Protein AF-A0A521X891-F1 (afdb_monomer_lite)

Foldseek 3Di:
DDDDPPPQPCPPQPPAPQSLQVSAPFWDDDDSVQRRCCVVPPVQQWDDDPSWIWGAGLQQEITIGDNDLVRCLPPVLVRCVSNVVSCCVPNVDPDHDYDGDPDDPCVSVVVVCVVVVDDDDDDDDDDDDFPPDDDPPDDP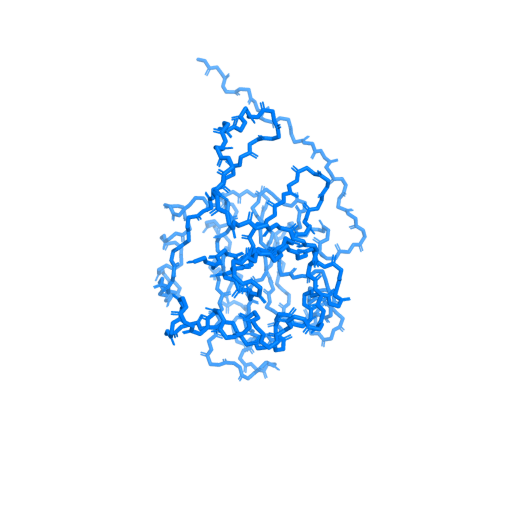DPQKDKDWDALVCLVVAQVLQCVQPVPDRDDSVVVNVLRVVVWTKMFIDGPRGGQWMWTWDDDDPGDIDGPDTGD

pLDDT: mean 82.3, std 15.92, range [28.14, 98.06]

Structure (mmCIF, N/CA/C/O backbone):
data_AF-A0A521X891-F1
#
_entry.id   AF-A0A521X891-F1
#
loop_
_atom_site.group_PDB
_atom_site.id
_atom_site.type_symbol
_atom_site.label_atom_id
_atom_site.label_alt_id
_atom_site.label_comp_id
_atom_site.label_asym_id
_atom_site.label_entity_id
_atom_site.label_seq_id
_atom_site.pdbx_PDB_ins_code
_atom_site.Cartn_x
_atom_site.Cartn_y
_atom_site.Cartn_z
_atom_site.occupancy
_atom_site.B_iso_or_equiv
_atom_site.auth_seq_id
_atom_site.auth_comp_id
_atom_site.auth_asym_id
_atom_site.auth_atom_id
_atom_site.pdbx_PDB_model_num
ATOM 1 N N . MET A 1 1 ? 15.599 23.870 26.067 1.00 36.09 1 MET A N 1
ATOM 2 C CA . MET A 1 1 ? 15.292 24.100 24.637 1.00 36.09 1 MET A CA 1
ATOM 3 C C . MET A 1 1 ? 13.828 23.763 24.414 1.00 36.09 1 MET A C 1
ATOM 5 O O . MET A 1 1 ? 13.472 22.601 24.539 1.00 36.09 1 MET A O 1
ATOM 9 N N . ALA A 1 2 ? 12.974 24.760 24.178 1.00 33.38 2 ALA A N 1
ATOM 10 C CA . ALA A 1 2 ? 11.566 24.515 23.875 1.00 33.38 2 ALA A CA 1
ATOM 11 C C . ALA A 1 2 ? 11.454 23.917 22.464 1.00 33.38 2 ALA A C 1
ATOM 13 O O . ALA A 1 2 ? 11.900 24.535 21.496 1.00 33.38 2 ALA A O 1
ATOM 14 N N . LEU A 1 3 ? 10.905 22.704 22.355 1.00 31.00 3 LEU A N 1
ATOM 15 C CA . LEU A 1 3 ? 10.568 22.084 21.075 1.00 31.00 3 LEU A CA 1
ATOM 16 C C . LEU A 1 3 ? 9.567 22.990 20.351 1.00 31.00 3 LEU A C 1
ATOM 18 O O . LEU A 1 3 ? 8.455 23.220 20.825 1.00 31.00 3 LEU A O 1
ATOM 22 N N . LYS A 1 4 ? 9.988 23.542 19.211 1.00 28.14 4 LYS A N 1
ATOM 23 C CA . LYS A 1 4 ? 9.126 24.320 18.320 1.00 28.14 4 LYS A CA 1
ATOM 24 C C . LYS A 1 4 ? 8.005 23.384 17.860 1.00 28.14 4 LYS A C 1
ATOM 26 O O . LYS A 1 4 ? 8.286 22.396 17.186 1.00 28.14 4 LYS A O 1
ATOM 31 N N . LYS A 1 5 ? 6.760 23.666 18.260 1.00 30.34 5 LYS A N 1
ATOM 32 C CA . LYS A 1 5 ? 5.568 22.926 17.817 1.00 30.34 5 LYS A CA 1
ATOM 33 C C . LYS A 1 5 ? 5.604 22.890 16.286 1.00 30.34 5 LYS A C 1
ATOM 35 O O . LYS A 1 5 ? 5.647 23.955 15.665 1.00 30.34 5 LYS A O 1
ATOM 40 N N . LEU A 1 6 ? 5.683 21.695 15.696 1.00 35.50 6 LEU A N 1
ATOM 41 C CA . LEU A 1 6 ? 5.628 21.534 14.243 1.00 35.50 6 LEU A CA 1
ATOM 42 C C . LEU A 1 6 ? 4.346 22.219 13.767 1.00 35.50 6 LEU A C 1
ATOM 44 O O . LEU A 1 6 ? 3.255 21.917 14.250 1.00 35.50 6 LEU A O 1
ATOM 48 N N . ARG A 1 7 ? 4.500 23.222 12.901 1.00 35.25 7 ARG A N 1
ATOM 49 C CA . ARG A 1 7 ? 3.372 23.955 12.337 1.00 35.25 7 ARG A CA 1
ATOM 50 C C . ARG A 1 7 ? 2.678 22.980 11.391 1.00 35.25 7 ARG A C 1
ATOM 52 O O . ARG A 1 7 ? 3.249 22.646 10.356 1.00 35.25 7 ARG A O 1
ATOM 59 N N . ARG A 1 8 ? 1.509 22.481 11.800 1.00 44.06 8 ARG A N 1
ATOM 60 C CA . ARG A 1 8 ? 0.607 21.701 10.952 1.00 44.06 8 ARG A CA 1
ATOM 61 C C . ARG A 1 8 ? 0.377 22.543 9.697 1.00 44.06 8 ARG A C 1
ATOM 63 O O . ARG A 1 8 ? -0.036 23.697 9.798 1.00 44.06 8 ARG A O 1
ATOM 70 N N . ILE A 1 9 ? 0.785 22.028 8.541 1.00 43.31 9 ILE A N 1
ATOM 71 C CA . ILE A 1 9 ? 0.267 22.552 7.284 1.00 43.31 9 ILE A CA 1
ATOM 72 C C . ILE A 1 9 ? -1.157 22.021 7.282 1.00 43.31 9 ILE A C 1
ATOM 74 O O . ILE A 1 9 ? -1.344 20.809 7.202 1.00 43.31 9 ILE A O 1
ATOM 78 N N . ASP A 1 10 ? -2.130 22.899 7.509 1.00 40.81 10 ASP A N 1
ATOM 79 C CA . ASP A 1 10 ? -3.541 22.560 7.373 1.00 40.81 10 ASP A CA 1
ATOM 80 C C . ASP A 1 10 ? -3.786 22.262 5.892 1.00 40.81 10 ASP A C 1
ATOM 82 O O . ASP A 1 10 ? -4.148 23.133 5.103 1.00 40.81 10 ASP A O 1
ATOM 86 N N . VAL A 1 11 ? -3.484 21.031 5.482 1.00 44.34 11 VAL A N 1
ATOM 87 C CA . VAL A 1 11 ? -4.001 20.490 4.237 1.00 44.34 11 VAL A CA 1
ATOM 88 C C . VAL A 1 11 ? -5.482 20.318 4.514 1.00 44.34 11 VAL A C 1
ATOM 90 O O . VAL A 1 11 ? -5.861 19.487 5.338 1.00 44.34 11 VAL A O 1
ATOM 93 N N . ALA A 1 12 ? -6.309 21.174 3.915 1.00 46.28 12 ALA A N 1
ATOM 94 C CA . ALA A 1 12 ? -7.745 20.965 3.930 1.00 46.28 12 ALA A CA 1
ATOM 95 C C . ALA A 1 12 ? -7.988 19.538 3.430 1.00 46.28 12 ALA A C 1
ATOM 97 O O . ALA A 1 12 ? -7.564 19.204 2.320 1.00 46.28 12 ALA A O 1
ATOM 98 N N . ALA A 1 13 ? -8.591 18.691 4.267 1.00 55.41 13 ALA A N 1
ATOM 99 C CA . ALA A 1 13 ? -9.088 17.411 3.799 1.00 55.41 13 ALA A CA 1
ATOM 100 C C . ALA A 1 13 ? -10.010 17.720 2.614 1.00 55.41 13 ALA A C 1
ATOM 102 O O . ALA A 1 13 ? -10.924 18.537 2.735 1.00 55.41 13 ALA A O 1
ATOM 103 N N . GLY A 1 14 ? -9.703 17.157 1.447 1.00 60.66 14 GLY A N 1
ATOM 104 C CA . GLY A 1 14 ? -10.630 17.172 0.321 1.00 60.66 14 GLY A CA 1
ATOM 105 C C . GLY A 1 14 ? -11.957 16.512 0.706 1.00 60.66 14 GLY A C 1
ATOM 106 O O . GLY A 1 14 ? -12.078 15.888 1.758 1.00 60.66 14 GLY A O 1
ATOM 107 N N . ASP A 1 15 ? -12.959 16.619 -0.160 1.00 78.19 15 ASP A N 1
ATOM 108 C CA . ASP A 1 15 ? -14.339 16.207 0.149 1.00 78.19 15 ASP A CA 1
ATOM 109 C C . ASP A 1 15 ? -14.549 14.675 0.219 1.00 78.19 15 ASP A C 1
ATOM 111 O O . ASP A 1 15 ? -15.685 14.200 0.210 1.00 78.19 15 ASP A O 1
ATOM 115 N N . THR A 1 16 ? -13.475 13.880 0.239 1.00 86.31 16 THR A N 1
ATOM 116 C CA . THR A 1 16 ? -13.526 12.414 0.155 1.00 86.31 16 THR A CA 1
ATOM 117 C C . THR A 1 16 ? -12.938 11.748 1.397 1.00 86.31 16 THR A C 1
ATOM 119 O O . THR A 1 16 ? -12.065 12.308 2.063 1.00 86.31 16 THR A O 1
ATOM 122 N N . LEU A 1 17 ? -13.375 10.520 1.695 1.00 88.56 17 LEU A N 1
ATOM 123 C CA . LEU A 1 17 ? -12.868 9.755 2.840 1.00 88.56 17 LEU A CA 1
ATOM 124 C C . LEU A 1 17 ? -11.368 9.476 2.705 1.00 88.56 17 LEU A C 1
ATOM 126 O O . LEU A 1 17 ? -10.630 9.468 3.689 1.00 88.56 17 LEU A O 1
ATOM 130 N N . PHE A 1 18 ? -10.899 9.264 1.478 1.00 87.31 18 PHE A N 1
ATOM 131 C CA . PHE A 1 18 ? -9.477 9.130 1.202 1.00 87.31 18 PHE A CA 1
ATOM 132 C C . PHE A 1 18 ? -8.692 10.392 1.588 1.00 87.31 18 PHE A C 1
ATOM 134 O O . PHE A 1 18 ? -7.620 10.288 2.188 1.00 87.31 18 PHE A O 1
ATOM 141 N N . ASP A 1 19 ? -9.208 11.580 1.267 1.00 83.44 19 ASP A N 1
ATOM 142 C CA . ASP A 1 19 ? -8.537 12.838 1.606 1.00 83.44 19 ASP A CA 1
ATOM 143 C C . ASP A 1 19 ? -8.570 13.102 3.118 1.00 83.44 19 ASP A C 1
ATOM 145 O O . ASP A 1 19 ? -7.569 13.531 3.690 1.00 83.44 19 ASP A O 1
ATOM 149 N N . GLU A 1 20 ? -9.681 12.770 3.783 1.00 87.75 20 GLU A N 1
ATOM 150 C CA . GLU A 1 20 ? -9.796 12.783 5.246 1.00 87.75 20 GLU A CA 1
ATOM 151 C C . GLU A 1 20 ? -8.703 11.911 5.876 1.00 87.75 20 GLU A C 1
ATOM 153 O O . GLU A 1 20 ? -7.884 12.406 6.651 1.00 87.75 20 GLU A O 1
ATOM 158 N N . ILE A 1 21 ? -8.616 10.635 5.492 1.00 87.62 21 ILE A N 1
ATOM 159 C CA . ILE A 1 21 ? -7.622 9.692 6.021 1.00 87.62 21 ILE A CA 1
ATOM 160 C C . ILE A 1 21 ? -6.200 10.192 5.779 1.00 87.62 21 ILE A C 1
ATOM 162 O O . ILE A 1 21 ? -5.394 10.222 6.706 1.00 87.62 21 ILE A O 1
ATOM 166 N N . THR A 1 22 ? -5.887 10.618 4.558 1.00 84.12 22 THR A N 1
ATOM 167 C CA . THR A 1 22 ? -4.524 11.034 4.195 1.00 84.12 22 THR A CA 1
ATOM 168 C C . THR A 1 22 ? -4.118 12.383 4.794 1.00 84.12 22 THR A C 1
ATOM 170 O O . THR A 1 22 ? -2.924 12.647 4.917 1.00 84.12 22 THR A O 1
ATOM 173 N N . SER A 1 23 ? -5.073 13.201 5.253 1.00 82.25 23 SER A N 1
ATOM 174 C CA . SER A 1 23 ? -4.792 14.442 5.995 1.00 82.25 23 SER A CA 1
ATOM 175 C C . SER A 1 23 ? -4.314 14.217 7.439 1.00 82.25 23 SER A C 1
ATOM 177 O O . SER A 1 23 ? -3.786 15.135 8.075 1.00 82.25 23 SER A O 1
ATOM 179 N N . HIS A 1 24 ? -4.485 13.004 7.974 1.00 81.62 24 HIS A N 1
ATOM 180 C CA . HIS A 1 24 ? -4.101 12.667 9.340 1.00 81.62 24 HIS A CA 1
ATOM 181 C C . HIS A 1 24 ? -2.584 12.511 9.504 1.00 81.62 24 HIS A C 1
ATOM 183 O O . HIS A 1 24 ? -1.875 12.075 8.599 1.00 81.62 24 HIS A O 1
ATOM 189 N N . VAL A 1 25 ? -2.086 12.818 10.709 1.00 74.69 25 VAL A N 1
ATOM 190 C CA . VAL A 1 25 ? -0.658 12.693 11.069 1.00 74.69 25 VAL A CA 1
ATOM 191 C C . VAL A 1 25 ? -0.175 11.251 10.946 1.00 74.69 25 VAL A C 1
ATOM 193 O O . VAL A 1 25 ? 0.985 10.995 10.620 1.00 74.69 25 VAL A O 1
ATOM 196 N N . LEU A 1 26 ? -1.061 10.312 11.260 1.00 76.75 26 LEU A N 1
ATOM 197 C CA . LEU A 1 26 ? -0.804 8.891 11.225 1.00 76.75 26 LEU A CA 1
ATOM 198 C C . LEU A 1 26 ? -1.823 8.260 10.298 1.00 76.75 26 LEU A C 1
ATOM 200 O O . LEU A 1 26 ? -2.981 8.105 10.671 1.00 76.75 26 LEU A O 1
ATOM 204 N N . SER A 1 27 ? -1.401 7.920 9.090 1.00 79.69 27 SER A N 1
ATOM 205 C CA . SER A 1 27 ? -2.311 7.389 8.092 1.00 79.69 27 SER A CA 1
ATOM 206 C C . SER A 1 27 ? -1.666 6.307 7.247 1.00 79.69 27 SER A C 1
ATOM 208 O O . SER A 1 27 ? -0.469 6.326 6.975 1.00 79.69 27 SER A O 1
ATOM 210 N N . GLU A 1 28 ? -2.490 5.346 6.858 1.00 81.19 28 GLU A N 1
ATOM 211 C CA . GLU A 1 28 ? -2.233 4.466 5.729 1.00 81.19 28 GLU A CA 1
ATOM 212 C C . GLU A 1 28 ? -3.545 4.360 4.970 1.00 81.19 28 GLU A C 1
ATOM 214 O O . GLU A 1 28 ? -4.581 3.974 5.525 1.00 81.19 28 GLU A O 1
ATOM 219 N N . ALA A 1 29 ? -3.494 4.703 3.691 1.00 72.12 29 ALA A N 1
ATOM 220 C CA . ALA A 1 29 ? -4.612 4.540 2.791 1.00 72.12 29 ALA A CA 1
ATOM 221 C C . ALA A 1 29 ? -4.245 3.506 1.730 1.00 72.12 29 ALA A C 1
ATOM 223 O O . ALA A 1 29 ? -3.207 3.585 1.072 1.00 72.12 29 ALA A O 1
ATOM 224 N N . TRP A 1 30 ? -5.147 2.551 1.531 1.00 74.62 30 TRP A N 1
ATOM 225 C CA . TRP A 1 30 ? -5.189 1.793 0.287 1.00 74.62 30 TRP A CA 1
ATOM 226 C C . TRP A 1 30 ? -5.600 2.729 -0.859 1.00 74.62 30 TRP A C 1
ATOM 228 O O . TRP A 1 30 ? -5.924 3.893 -0.621 1.00 74.62 30 TRP A O 1
ATOM 238 N N . GLY A 1 31 ? -5.542 2.283 -2.116 1.00 77.38 31 GLY A N 1
ATOM 239 C CA . GLY A 1 31 ? -5.764 3.196 -3.242 1.00 77.38 31 GLY A CA 1
ATOM 240 C C . GLY A 1 31 ? -7.102 3.940 -3.119 1.00 77.38 31 GLY A C 1
ATOM 241 O O . GLY A 1 31 ? -8.085 3.353 -2.672 1.00 77.38 31 GLY A O 1
ATOM 242 N N . ARG A 1 32 ? -7.172 5.213 -3.547 1.00 83.69 32 ARG A N 1
ATOM 243 C CA . ARG A 1 32 ? -8.399 6.041 -3.468 1.00 83.69 32 ARG A CA 1
ATOM 244 C C . ARG A 1 32 ? -9.652 5.288 -3.915 1.00 83.69 32 ARG A C 1
ATOM 246 O O . ARG A 1 32 ? -10.666 5.319 -3.233 1.00 83.69 32 ARG A O 1
ATOM 253 N N . GLY A 1 33 ? -9.567 4.557 -5.027 1.00 79.62 33 GLY A N 1
ATOM 254 C CA . GLY A 1 33 ? -10.688 3.767 -5.539 1.00 79.62 33 GLY A CA 1
ATOM 255 C C . GLY A 1 33 ? -11.184 2.667 -4.591 1.00 79.62 33 GLY A C 1
ATOM 256 O O . GLY A 1 33 ? -12.373 2.379 -4.600 1.00 79.62 33 GLY A O 1
ATOM 257 N N . GLU A 1 34 ? -10.313 2.067 -3.778 1.00 86.62 34 GLU A N 1
ATOM 258 C CA . GLU A 1 34 ? -10.678 1.032 -2.796 1.00 86.62 34 GLU A CA 1
ATOM 259 C C . GLU A 1 34 ? -11.347 1.656 -1.563 1.00 86.62 34 GLU A C 1
ATOM 261 O O . GLU A 1 34 ? -12.379 1.165 -1.102 1.00 86.62 34 GLU A O 1
ATOM 266 N N . VAL A 1 35 ? -10.802 2.775 -1.070 1.00 89.69 35 VAL A N 1
ATOM 267 C CA . VAL A 1 35 ? -11.363 3.518 0.071 1.00 89.69 35 VAL A CA 1
ATOM 268 C C . VAL A 1 35 ? -12.751 4.064 -0.264 1.00 89.69 35 VAL A C 1
ATOM 270 O O . VAL A 1 35 ? -13.707 3.811 0.465 1.00 89.69 35 VAL A O 1
ATOM 273 N N . GLU A 1 36 ? -12.895 4.741 -1.404 1.00 90.44 36 GLU A N 1
ATOM 274 C CA . GLU A 1 36 ? -14.171 5.343 -1.810 1.00 90.44 36 GLU A CA 1
ATOM 275 C C . GLU A 1 36 ? -15.234 4.301 -2.170 1.00 90.44 36 GLU A C 1
ATOM 277 O O . GLU A 1 36 ? -16.428 4.522 -1.960 1.00 90.44 36 GLU A O 1
ATOM 282 N N . ARG A 1 37 ? -14.825 3.145 -2.703 1.00 90.06 37 ARG A N 1
ATOM 283 C CA . ARG A 1 37 ? -15.759 2.041 -2.934 1.00 90.06 37 ARG A CA 1
ATOM 284 C C . ARG A 1 37 ? -16.265 1.473 -1.616 1.00 90.06 37 ARG A C 1
ATOM 286 O O . ARG A 1 37 ? -17.471 1.339 -1.456 1.00 90.06 37 ARG A O 1
ATOM 293 N N . THR A 1 38 ? -15.371 1.238 -0.655 1.00 94.00 38 THR A N 1
ATOM 294 C CA . THR A 1 38 ? -15.753 0.787 0.692 1.00 94.00 38 THR A CA 1
ATOM 295 C C . THR A 1 38 ? -16.722 1.772 1.343 1.00 94.00 38 THR A C 1
ATOM 297 O O . THR A 1 38 ? -17.751 1.358 1.862 1.00 94.00 38 THR A O 1
ATOM 300 N N . ALA A 1 39 ? -16.458 3.079 1.248 1.00 93.56 39 ALA A N 1
ATOM 301 C CA . ALA A 1 39 ? -17.347 4.108 1.788 1.00 93.56 39 ALA A CA 1
ATOM 302 C C . ALA A 1 39 ? -18.761 4.076 1.194 1.00 93.56 39 ALA A C 1
ATOM 304 O O . ALA A 1 39 ? -19.732 4.365 1.891 1.00 93.56 39 ALA A O 1
ATOM 305 N N . ARG A 1 40 ? -18.875 3.720 -0.087 1.00 94.25 40 ARG A N 1
ATOM 306 C CA . ARG A 1 40 ? -20.149 3.656 -0.805 1.00 94.25 40 ARG A CA 1
ATOM 307 C C . ARG A 1 40 ? -20.893 2.343 -0.584 1.00 94.25 40 ARG A C 1
ATOM 309 O O . ARG A 1 40 ? -22.109 2.358 -0.433 1.00 94.25 40 ARG A O 1
ATOM 316 N N . GLU A 1 41 ? -20.178 1.226 -0.636 1.00 95.31 41 GLU A N 1
ATOM 317 C CA . GLU A 1 41 ? -20.756 -0.120 -0.721 1.00 95.31 41 GLU A CA 1
ATOM 318 C C . GLU A 1 41 ? -20.806 -0.819 0.641 1.00 95.31 41 GLU A C 1
ATOM 320 O O . GLU A 1 41 ? -21.700 -1.623 0.885 1.00 95.31 41 GLU A O 1
ATOM 325 N N . HIS A 1 42 ? -19.904 -0.460 1.558 1.00 95.62 42 HIS A N 1
ATOM 326 C CA . HIS A 1 42 ? -19.779 -1.071 2.880 1.00 95.62 42 HIS A CA 1
ATOM 327 C C . HIS A 1 42 ? -19.549 -0.022 3.987 1.00 95.62 42 HIS A C 1
ATOM 329 O O . HIS A 1 42 ? -18.542 -0.085 4.701 1.00 95.62 42 HIS A O 1
ATOM 335 N N . PRO A 1 43 ? -20.465 0.947 4.183 1.00 95.69 43 PRO A N 1
ATOM 336 C CA . PRO A 1 43 ? -20.288 2.005 5.182 1.00 95.69 43 PRO A CA 1
ATOM 337 C C . PRO A 1 43 ? -20.142 1.470 6.618 1.00 95.69 43 PRO A C 1
ATOM 339 O O . PRO A 1 43 ? -19.466 2.091 7.437 1.00 95.69 43 PRO A O 1
ATOM 342 N N . ASP A 1 44 ? -20.700 0.292 6.914 1.00 95.50 44 ASP A N 1
ATOM 343 C CA . ASP A 1 44 ? -20.583 -0.369 8.220 1.00 95.50 44 ASP A CA 1
ATOM 344 C C . ASP A 1 44 ? -19.152 -0.821 8.546 1.00 95.50 44 ASP A C 1
ATOM 346 O O . ASP A 1 44 ? -18.804 -0.994 9.720 1.00 95.50 44 ASP A O 1
ATOM 350 N N . LEU A 1 45 ? -18.300 -0.968 7.526 1.00 97.19 45 LEU A N 1
ATOM 351 C CA . LEU A 1 45 ? -16.879 -1.276 7.677 1.00 97.19 45 LEU A CA 1
ATOM 352 C C . LEU A 1 45 ? -16.035 -0.049 8.023 1.00 97.19 45 LEU A C 1
ATOM 354 O O . LEU A 1 45 ? -14.810 -0.142 7.999 1.00 97.19 45 LEU A O 1
ATOM 358 N N . ILE A 1 46 ? -16.662 1.079 8.362 1.00 97.69 46 ILE A N 1
ATOM 359 C CA . ILE A 1 46 ? -15.989 2.293 8.812 1.00 97.69 46 ILE A CA 1
ATOM 360 C C . ILE A 1 46 ? -16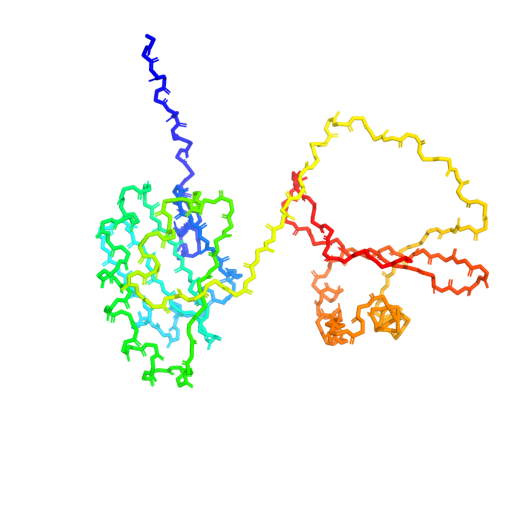.343 2.552 10.278 1.00 97.69 46 ILE A C 1
ATOM 362 O O . ILE A 1 46 ? -17.507 2.700 10.649 1.00 97.69 46 ILE A O 1
ATOM 366 N N . VAL A 1 47 ? -15.318 2.648 11.119 1.00 98.06 47 VAL A N 1
ATOM 367 C CA . VAL A 1 47 ? -15.420 3.028 12.529 1.00 98.06 47 VAL A CA 1
ATOM 368 C C . VAL A 1 47 ? -14.797 4.406 12.711 1.00 98.06 47 VAL A C 1
ATOM 370 O O . VAL A 1 47 ? -13.698 4.670 12.220 1.00 98.06 47 VAL A O 1
ATOM 373 N N . ARG A 1 48 ? -15.500 5.284 13.432 1.00 97.25 48 ARG A N 1
ATOM 374 C CA . ARG A 1 48 ? -15.050 6.645 13.748 1.00 97.25 48 ARG A CA 1
ATOM 375 C C . ARG A 1 48 ? -15.040 6.895 15.250 1.00 97.25 48 ARG A C 1
ATOM 377 O O . ARG A 1 48 ? -15.962 6.470 15.945 1.00 97.25 48 ARG A O 1
ATOM 384 N N . ARG A 1 49 ? -14.024 7.615 15.736 1.00 96.62 49 ARG A N 1
ATOM 385 C CA . ARG A 1 49 ? -13.935 8.124 17.116 1.00 96.62 49 ARG A CA 1
ATOM 386 C C . ARG A 1 49 ? -13.281 9.501 17.132 1.00 96.62 49 ARG A C 1
ATOM 388 O O . ARG A 1 49 ? -12.064 9.614 16.980 1.00 96.62 49 ARG A O 1
ATOM 395 N N . GLY A 1 50 ? -14.098 10.537 17.327 1.00 92.44 50 GLY A N 1
ATOM 396 C CA . GLY A 1 50 ? -13.663 11.913 17.081 1.00 92.44 50 GLY A CA 1
ATOM 397 C C . GLY A 1 50 ? -13.251 12.062 15.618 1.00 92.44 50 GLY A C 1
ATOM 398 O O . GLY A 1 50 ? -13.983 11.609 14.739 1.00 92.44 50 GLY A O 1
ATOM 399 N N . ASP A 1 51 ? -12.058 12.603 15.391 1.00 92.31 51 ASP A N 1
ATOM 400 C CA . ASP A 1 51 ? -11.480 12.755 14.050 1.00 92.31 51 ASP A CA 1
ATOM 401 C C . ASP A 1 51 ? -10.824 11.457 13.537 1.00 92.31 51 ASP A C 1
ATOM 403 O O . ASP A 1 51 ? -10.491 11.346 12.364 1.00 92.31 51 ASP A O 1
ATOM 407 N N . ASN A 1 52 ? -10.653 10.435 14.385 1.00 95.56 52 ASN A N 1
ATOM 408 C CA . ASN A 1 52 ? -9.971 9.205 13.988 1.00 95.56 52 ASN A CA 1
ATOM 409 C C . ASN A 1 52 ? -10.881 8.287 13.166 1.00 95.56 52 ASN A C 1
ATOM 411 O O . ASN A 1 52 ? -12.036 8.036 13.530 1.00 95.56 52 ASN A O 1
ATOM 415 N N . VAL A 1 53 ? -10.311 7.695 12.118 1.00 96.38 53 VAL A N 1
ATOM 416 C CA . VAL A 1 53 ? -10.987 6.787 11.191 1.00 96.38 53 VAL A CA 1
ATOM 417 C C . VAL A 1 53 ? -10.225 5.469 11.103 1.00 96.38 53 VAL A C 1
ATOM 419 O O . VAL A 1 53 ? -9.011 5.444 10.904 1.00 96.38 53 VAL A O 1
ATOM 422 N N . LEU A 1 54 ? -10.955 4.359 11.191 1.00 96.94 54 LEU A N 1
ATOM 423 C CA . LEU A 1 54 ? -10.463 3.018 10.888 1.00 96.94 54 LEU A CA 1
ATOM 424 C C . LEU A 1 54 ? -11.478 2.315 9.991 1.00 96.94 54 LEU A C 1
ATOM 426 O O . LEU A 1 54 ? -12.660 2.270 10.321 1.00 96.94 54 LEU A O 1
ATOM 430 N N . LEU A 1 55 ? -11.026 1.729 8.886 1.00 96.94 55 LEU A N 1
ATOM 431 C CA . LEU A 1 55 ? -11.887 0.942 8.009 1.00 96.94 55 LEU A CA 1
ATOM 432 C C . LEU A 1 55 ? -11.190 -0.293 7.443 1.00 96.94 55 LEU A C 1
ATOM 434 O O . LEU A 1 55 ? -9.961 -0.391 7.456 1.00 96.94 55 LEU A O 1
ATOM 438 N N . ALA A 1 56 ? -11.988 -1.217 6.915 1.00 96.38 56 ALA A N 1
ATOM 439 C CA . ALA A 1 56 ? -11.509 -2.383 6.180 1.00 96.38 56 ALA A CA 1
ATOM 440 C C . ALA A 1 56 ? -11.963 -2.335 4.719 1.00 96.38 56 ALA A C 1
ATOM 442 O O . ALA A 1 56 ? -13.142 -2.136 4.452 1.00 96.38 56 ALA A O 1
ATOM 443 N N . ILE A 1 57 ? -11.033 -2.553 3.792 1.00 93.75 57 ILE A N 1
ATOM 444 C CA . ILE A 1 57 ? -11.324 -2.699 2.361 1.00 93.75 57 ILE A CA 1
ATOM 445 C C . ILE A 1 57 ? -11.601 -4.167 2.002 1.00 93.75 57 ILE A C 1
ATOM 447 O O . ILE A 1 57 ? -11.249 -5.070 2.761 1.00 93.75 57 ILE A O 1
ATOM 451 N N . GLU A 1 58 ? -12.173 -4.413 0.819 1.00 88.00 58 GLU A N 1
ATOM 452 C CA . GLU A 1 58 ? -12.675 -5.724 0.351 1.00 88.00 58 GLU A CA 1
ATOM 453 C C . GLU A 1 58 ? -11.724 -6.917 0.570 1.00 88.00 58 GLU A C 1
ATOM 455 O O . GLU A 1 58 ? -12.167 -8.030 0.828 1.00 88.00 58 GLU A O 1
ATOM 460 N N . ASN A 1 59 ? -10.407 -6.713 0.485 1.00 85.12 59 ASN A N 1
ATOM 461 C CA . ASN A 1 59 ? -9.416 -7.785 0.637 1.00 85.12 59 ASN A CA 1
ATOM 462 C C . ASN A 1 59 ? -8.962 -8.029 2.095 1.00 85.12 59 ASN A C 1
ATOM 464 O O . ASN A 1 59 ? -7.953 -8.707 2.318 1.00 85.12 59 ASN A O 1
ATOM 468 N N . GLY A 1 60 ? -9.644 -7.428 3.075 1.00 90.50 60 GLY A N 1
ATOM 469 C CA . GLY A 1 60 ? -9.285 -7.463 4.495 1.00 90.50 60 GLY A CA 1
ATOM 470 C C . GLY A 1 60 ? -8.143 -6.514 4.882 1.00 90.50 60 GLY A C 1
ATOM 471 O O . GLY A 1 60 ? -7.651 -6.566 6.011 1.00 90.50 60 GLY A O 1
ATOM 472 N N . GLY A 1 61 ? -7.677 -5.661 3.968 1.00 92.81 61 GLY A N 1
ATOM 473 C CA . GLY A 1 61 ? -6.721 -4.598 4.262 1.00 92.81 61 GLY A CA 1
ATOM 474 C C . GLY A 1 61 ? -7.338 -3.517 5.145 1.00 92.81 61 GLY A C 1
ATOM 475 O O . GLY A 1 61 ? -8.479 -3.117 4.936 1.00 92.81 61 GLY A O 1
ATOM 476 N N . LEU A 1 62 ? -6.586 -3.030 6.130 1.00 94.50 62 LEU A N 1
ATOM 477 C CA . LEU A 1 62 ? -7.007 -1.906 6.964 1.00 94.50 62 LEU A CA 1
ATOM 478 C C . LEU A 1 62 ? -6.484 -0.591 6.383 1.00 94.50 62 LEU A C 1
ATOM 480 O O . LEU A 1 62 ? -5.295 -0.501 6.068 1.00 94.50 62 LEU A O 1
ATOM 484 N N . ALA A 1 63 ? -7.361 0.406 6.271 1.00 93.19 63 ALA A N 1
ATOM 485 C CA . ALA A 1 63 ? -6.995 1.807 6.071 1.00 93.19 63 ALA A CA 1
ATOM 486 C C . ALA A 1 63 ? -7.340 2.597 7.337 1.00 93.19 63 ALA A C 1
ATOM 488 O O . ALA A 1 63 ? -8.335 2.309 8.008 1.00 93.19 63 ALA A O 1
ATOM 489 N N . TYR A 1 64 ? -6.505 3.568 7.688 1.00 93.56 64 TYR A N 1
ATOM 490 C CA . TYR A 1 64 ? -6.657 4.311 8.931 1.00 93.56 64 TYR A CA 1
ATOM 491 C C . TYR A 1 64 ? -6.119 5.731 8.825 1.00 93.56 64 TYR A C 1
ATOM 493 O O . TYR A 1 64 ? -5.146 5.971 8.115 1.00 93.56 64 TYR A O 1
ATOM 501 N N . GLY A 1 65 ? -6.715 6.638 9.594 1.00 92.12 65 GLY A N 1
ATOM 502 C CA . GLY A 1 65 ? -6.238 7.995 9.835 1.00 92.12 65 GLY A CA 1
ATOM 503 C C . GLY A 1 65 ? -6.420 8.341 11.311 1.00 92.12 65 GLY A C 1
ATOM 504 O O . GLY A 1 65 ? -7.537 8.295 11.815 1.00 92.12 65 GLY A O 1
ATOM 505 N N . PHE A 1 66 ? -5.331 8.653 12.010 1.00 92.44 66 PHE A N 1
ATOM 506 C CA . PHE A 1 66 ? -5.339 9.094 13.403 1.00 92.44 66 PHE A CA 1
ATOM 507 C C . PHE A 1 66 ? -4.674 10.458 13.545 1.00 92.44 66 PHE A C 1
ATOM 509 O O . PHE A 1 66 ? -3.615 10.734 12.971 1.00 92.44 66 PHE A O 1
ATOM 516 N N . GLU A 1 67 ? -5.275 11.319 14.361 1.00 91.75 67 GLU A N 1
ATOM 517 C CA . GLU A 1 67 ? -4.821 12.704 14.534 1.00 91.75 67 GLU A CA 1
ATOM 518 C C . GLU A 1 67 ? -3.441 12.802 15.198 1.00 91.75 67 GLU A C 1
ATOM 520 O O . GLU A 1 67 ? -2.732 13.799 15.050 1.00 91.75 67 GLU A O 1
ATOM 525 N N . SER A 1 68 ? -3.045 11.760 15.931 1.00 89.94 68 SER A N 1
ATOM 526 C CA . SER A 1 68 ? -1.772 11.683 16.633 1.00 89.94 68 SER A CA 1
ATOM 527 C C . SER A 1 68 ? -1.364 10.236 16.922 1.00 89.94 68 SER A C 1
ATOM 529 O O . SER A 1 68 ? -2.158 9.301 16.829 1.00 89.94 68 SER A O 1
ATOM 531 N N . GLN A 1 69 ? -0.105 10.051 17.327 1.00 89.56 69 GLN A N 1
ATOM 532 C CA . GLN A 1 69 ? 0.390 8.754 17.802 1.00 89.56 69 GLN A CA 1
ATOM 533 C C . GLN A 1 69 ? -0.304 8.304 19.095 1.00 89.56 69 GLN A C 1
ATOM 535 O O . GLN A 1 69 ? -0.563 7.116 19.252 1.00 89.56 69 GLN A O 1
ATOM 540 N N . SER A 1 70 ? -0.624 9.237 19.999 1.00 91.62 70 SER A N 1
ATOM 541 C CA . SER A 1 70 ? -1.361 8.930 21.230 1.00 91.62 70 SER A CA 1
ATOM 542 C C . SER A 1 70 ? -2.772 8.443 20.920 1.00 91.62 70 SER A C 1
ATOM 544 O O . SER A 1 70 ? -3.155 7.390 21.406 1.00 91.62 70 SER A O 1
ATOM 546 N N . ALA A 1 71 ? -3.487 9.118 20.012 1.00 93.88 71 ALA A N 1
ATOM 547 C CA . ALA A 1 71 ? -4.814 8.680 19.578 1.00 93.88 71 ALA A CA 1
ATOM 548 C C . ALA A 1 71 ? -4.788 7.254 19.002 1.00 93.88 71 ALA A C 1
ATOM 550 O O . ALA A 1 71 ? -5.659 6.449 19.310 1.00 93.88 71 ALA A O 1
ATOM 551 N N . PHE A 1 72 ? -3.755 6.897 18.230 1.00 93.31 72 PHE A N 1
ATOM 552 C CA . PHE A 1 72 ? -3.572 5.513 17.784 1.00 93.31 72 PHE A CA 1
ATOM 553 C C . PHE A 1 72 ? -3.395 4.541 18.960 1.00 93.31 72 PHE A C 1
ATOM 555 O O . PHE A 1 72 ? -4.041 3.496 18.989 1.00 93.31 72 PHE A O 1
ATOM 562 N N . ILE A 1 73 ? -2.525 4.863 19.924 1.00 93.12 73 ILE A N 1
ATOM 563 C CA . ILE A 1 73 ? -2.275 4.004 21.092 1.00 93.12 73 ILE A CA 1
ATOM 564 C C . ILE A 1 73 ? -3.557 3.785 21.902 1.00 93.12 73 ILE A C 1
ATOM 566 O O . ILE A 1 73 ? -3.837 2.655 22.305 1.00 93.12 73 ILE A O 1
ATOM 570 N N . ASP A 1 74 ? -4.318 4.854 22.111 1.00 95.38 74 ASP A N 1
ATOM 571 C CA . ASP A 1 74 ? -5.459 4.869 23.018 1.00 95.38 74 ASP A CA 1
ATOM 572 C C . ASP A 1 74 ? -6.721 4.278 22.363 1.00 95.38 74 ASP A C 1
ATOM 574 O O . ASP A 1 74 ? -7.464 3.530 23.001 1.00 95.38 74 ASP A O 1
ATOM 578 N N . GLU A 1 75 ? -6.949 4.548 21.073 1.00 96.69 75 GLU A N 1
ATOM 579 C CA . GLU A 1 75 ? -8.229 4.254 20.417 1.00 96.69 75 GLU A CA 1
ATOM 580 C C . GLU A 1 75 ? -8.196 3.051 19.469 1.00 96.69 75 GLU A C 1
ATOM 582 O O . GLU A 1 75 ? -9.222 2.380 19.304 1.00 96.69 75 GLU A O 1
ATOM 587 N N . PHE A 1 76 ? -7.046 2.725 18.857 1.00 95.56 76 PHE A N 1
ATOM 588 C CA . PHE A 1 76 ? -6.989 1.715 17.790 1.00 95.56 76 PHE A CA 1
ATOM 589 C C . PHE A 1 76 ? -7.541 0.360 18.239 1.00 95.56 76 PHE A C 1
ATOM 591 O O . PHE A 1 76 ? -8.300 -0.268 17.505 1.00 95.56 76 PHE A O 1
ATOM 598 N N . ALA A 1 77 ? -7.206 -0.086 19.452 1.00 96.25 77 ALA A N 1
ATOM 599 C CA . ALA A 1 77 ? -7.666 -1.372 19.969 1.00 96.25 77 ALA A CA 1
ATOM 600 C C . ALA A 1 77 ? -9.193 -1.448 20.083 1.00 96.25 77 ALA A C 1
ATOM 602 O O . ALA A 1 77 ? -9.792 -2.429 19.640 1.00 96.25 77 ALA A O 1
ATOM 603 N N . GLY A 1 78 ? -9.823 -0.401 20.620 1.00 97.56 78 GLY A N 1
ATOM 604 C CA . GLY A 1 78 ? -11.276 -0.335 20.746 1.00 97.56 78 GLY A CA 1
ATOM 605 C C . GLY A 1 78 ? -11.964 -0.257 19.385 1.00 97.56 78 GLY A C 1
ATOM 606 O O . GLY A 1 78 ? -12.917 -0.995 19.137 1.00 97.56 78 GLY A O 1
ATOM 607 N N . MET A 1 79 ? -11.447 0.579 18.480 1.00 98.00 79 MET A N 1
ATOM 608 C CA . MET A 1 79 ? -11.974 0.694 17.117 1.00 98.00 79 MET A CA 1
ATOM 609 C C . MET A 1 79 ? -11.831 -0.619 16.337 1.00 98.00 79 MET A C 1
ATOM 611 O O . MET A 1 79 ? -12.748 -1.031 15.633 1.00 98.00 79 MET A O 1
ATOM 615 N N . PHE A 1 80 ? -10.702 -1.313 16.483 1.00 97.19 80 PHE A N 1
ATOM 616 C CA . PHE A 1 80 ? -10.449 -2.580 15.804 1.00 97.19 80 PHE A CA 1
ATOM 617 C C . PHE A 1 80 ? -11.352 -3.707 16.316 1.00 97.19 80 PHE A C 1
ATOM 619 O O . PHE A 1 80 ? -11.894 -4.470 15.518 1.00 97.19 80 PHE A O 1
ATOM 626 N N . GLN A 1 81 ? -11.555 -3.802 17.632 1.00 96.44 81 GLN A N 1
ATOM 627 C CA . GLN A 1 81 ? -12.475 -4.777 18.227 1.00 96.44 81 GLN A CA 1
ATOM 628 C C . GLN A 1 81 ? -13.927 -4.548 17.792 1.00 96.44 81 GLN A C 1
ATOM 630 O O . GLN A 1 81 ? -14.674 -5.510 17.628 1.00 96.44 81 GLN A O 1
ATOM 635 N N . GLU A 1 82 ? -14.316 -3.293 17.572 1.00 97.38 82 GLU A N 1
ATOM 636 C CA . GLU A 1 82 ? -15.621 -2.931 17.021 1.00 97.38 82 GLU A CA 1
ATOM 637 C C . GLU A 1 82 ? -15.745 -3.285 15.529 1.00 97.38 82 GLU A C 1
ATOM 639 O O . GLU A 1 82 ? -16.787 -3.779 15.089 1.00 97.38 82 GLU A O 1
ATOM 644 N N . LEU A 1 83 ? -14.678 -3.064 14.756 1.00 97.31 83 LEU A N 1
ATOM 645 C CA . LEU A 1 83 ? -14.645 -3.304 13.315 1.00 97.31 83 LEU A CA 1
ATOM 646 C C . LEU A 1 83 ? -14.601 -4.800 12.965 1.00 97.31 83 LEU A C 1
ATOM 648 O O . LEU A 1 83 ? -15.299 -5.246 12.055 1.00 97.31 83 LEU A O 1
ATOM 652 N N . LEU A 1 84 ? -13.798 -5.593 13.678 1.00 95.75 84 LEU A N 1
ATOM 653 C CA . LEU A 1 84 ? -13.486 -6.979 13.310 1.00 95.75 84 LEU A CA 1
ATOM 654 C C . LEU A 1 84 ? -14.725 -7.884 13.121 1.00 95.75 84 LEU A C 1
ATOM 656 O O . LEU A 1 84 ? -14.761 -8.625 12.135 1.00 95.75 84 LEU A O 1
ATOM 660 N N . PRO A 1 85 ? -15.763 -7.849 13.983 1.00 95.31 85 PRO A N 1
ATOM 661 C CA . PRO A 1 85 ? -16.978 -8.632 13.761 1.00 95.31 85 PRO A CA 1
ATOM 662 C C . PRO A 1 85 ? -17.729 -8.242 12.484 1.00 95.31 85 PRO A C 1
ATOM 664 O O . PRO A 1 85 ? -18.349 -9.102 11.863 1.00 95.31 85 PRO A O 1
ATOM 667 N N . ARG A 1 86 ? -17.676 -6.963 12.087 1.00 96.12 86 ARG A N 1
ATOM 668 C CA . ARG A 1 86 ? -18.311 -6.461 10.859 1.00 96.12 86 ARG A CA 1
ATOM 669 C C . ARG A 1 86 ? -17.548 -6.951 9.638 1.00 96.12 86 ARG A C 1
ATOM 671 O O . ARG A 1 86 ? -18.150 -7.503 8.732 1.00 96.12 86 ARG A O 1
ATOM 678 N N . VAL A 1 87 ? -16.219 -6.874 9.682 1.00 95.44 87 VAL A N 1
ATOM 679 C CA . VAL A 1 87 ? -15.342 -7.397 8.624 1.00 95.44 87 VAL A CA 1
ATOM 680 C C . VAL A 1 87 ? -15.603 -8.873 8.353 1.00 95.44 87 VAL A C 1
ATOM 682 O O . VAL A 1 87 ? -15.780 -9.265 7.206 1.00 95.44 87 VAL A O 1
ATOM 685 N N . ARG A 1 88 ? -15.681 -9.688 9.410 1.00 93.50 88 ARG A N 1
ATOM 686 C CA . ARG A 1 88 ? -15.960 -11.125 9.275 1.00 93.50 88 ARG A CA 1
ATOM 687 C C . ARG A 1 88 ? -17.336 -11.415 8.685 1.00 93.50 88 ARG A C 1
ATOM 689 O O . ARG A 1 88 ? -17.489 -12.414 8.000 1.00 93.50 88 ARG A O 1
ATOM 696 N N . ARG A 1 89 ? -18.329 -10.571 8.971 1.00 93.94 89 ARG A N 1
ATOM 697 C CA . ARG A 1 89 ? -19.693 -10.739 8.462 1.00 93.94 89 ARG A CA 1
ATOM 698 C C . ARG A 1 89 ? -19.818 -10.317 7.001 1.00 93.94 89 ARG A C 1
ATOM 700 O O . ARG A 1 89 ? -20.438 -11.034 6.231 1.00 93.94 89 ARG A O 1
ATOM 707 N N . GLU A 1 90 ? -19.261 -9.161 6.654 1.00 94.69 90 GLU A N 1
ATOM 708 C CA . GLU A 1 90 ? -19.486 -8.530 5.350 1.00 94.69 90 GLU A CA 1
ATOM 709 C C . GLU A 1 90 ? -18.524 -9.030 4.270 1.00 94.69 90 GLU A C 1
ATOM 711 O O . GLU A 1 90 ? -18.914 -9.139 3.113 1.00 94.69 90 GLU A O 1
ATOM 716 N N . LEU A 1 91 ? -17.266 -9.318 4.625 1.00 93.00 91 LEU A N 1
ATOM 717 C CA . LEU A 1 91 ? -16.226 -9.645 3.641 1.00 93.00 91 LEU A CA 1
ATOM 718 C C . LEU A 1 91 ? -15.878 -11.134 3.573 1.00 93.00 91 LEU A C 1
ATOM 720 O O . LEU A 1 91 ? -15.142 -11.527 2.673 1.00 93.00 91 LEU A O 1
ATOM 724 N N . ASP A 1 92 ? -16.357 -11.944 4.523 1.00 91.25 92 ASP A N 1
ATOM 725 C CA . ASP A 1 92 ? -16.037 -13.377 4.627 1.00 91.25 92 ASP A CA 1
ATOM 726 C C . ASP A 1 92 ? -14.518 -13.664 4.545 1.00 91.25 92 ASP A C 1
ATOM 728 O O . ASP A 1 92 ? -14.050 -14.579 3.870 1.00 91.25 92 ASP A O 1
ATOM 732 N N . VAL A 1 93 ? -13.712 -12.818 5.204 1.00 88.38 93 VAL A N 1
ATOM 733 C CA . VAL A 1 93 ? -12.246 -12.945 5.228 1.00 88.38 93 VAL A CA 1
ATOM 734 C C . VAL A 1 93 ? -11.754 -13.624 6.506 1.00 88.38 93 VAL A C 1
ATOM 736 O O . VAL A 1 93 ? -12.076 -13.214 7.624 1.00 88.38 93 VAL A O 1
ATOM 739 N N . ASP A 1 94 ? -10.864 -14.604 6.343 1.00 84.56 94 ASP A N 1
ATOM 740 C CA . ASP A 1 94 ? -10.229 -15.320 7.461 1.00 84.56 94 ASP A CA 1
ATOM 741 C C . ASP A 1 94 ? -9.211 -14.468 8.234 1.00 84.56 94 ASP A C 1
ATOM 743 O O . ASP A 1 94 ? -8.867 -14.754 9.384 1.00 84.56 94 ASP A O 1
ATOM 747 N N . SER A 1 95 ? -8.681 -13.421 7.598 1.00 88.38 95 SER A N 1
ATOM 748 C CA . SER A 1 95 ? -7.628 -12.584 8.168 1.00 88.38 95 SER A CA 1
ATOM 749 C C . SER A 1 95 ? -7.750 -11.133 7.729 1.00 88.38 95 SER A C 1
ATOM 751 O O . SER A 1 95 ? -8.217 -10.830 6.633 1.00 88.38 95 SER A O 1
ATOM 753 N N . VAL A 1 96 ? -7.269 -10.239 8.589 1.00 92.69 96 VAL A N 1
ATOM 754 C CA . VAL A 1 96 ? -7.141 -8.808 8.312 1.00 92.69 96 VAL A CA 1
ATOM 755 C C . VAL A 1 96 ? -5.675 -8.417 8.267 1.00 92.69 96 VAL A C 1
ATOM 757 O O . VAL A 1 96 ? -4.839 -8.978 8.978 1.00 92.69 96 VAL A O 1
ATOM 760 N N . ARG A 1 97 ? -5.345 -7.450 7.413 1.00 90.75 97 ARG A N 1
ATOM 761 C CA . ARG A 1 97 ? -3.968 -7.017 7.179 1.00 90.75 97 ARG A CA 1
ATOM 762 C C . ARG A 1 97 ? -3.803 -5.567 7.587 1.00 90.75 97 ARG A C 1
ATOM 764 O O . ARG A 1 97 ? -4.366 -4.669 6.971 1.00 90.75 97 ARG A O 1
ATOM 771 N N . PHE A 1 98 ? -2.964 -5.354 8.591 1.00 89.44 98 PHE A N 1
ATOM 772 C CA . PHE A 1 98 ? -2.482 -4.035 8.965 1.00 89.44 98 PHE A CA 1
ATOM 773 C C . PHE A 1 98 ? -1.145 -3.777 8.270 1.00 89.44 98 PHE A C 1
ATOM 775 O O . PHE A 1 98 ? -0.225 -4.598 8.359 1.00 89.44 98 PHE A O 1
ATOM 782 N N . ARG A 1 99 ? -1.031 -2.648 7.572 1.00 85.44 99 ARG A N 1
ATOM 783 C CA . ARG A 1 99 ? 0.220 -2.201 6.963 1.00 85.44 99 ARG A CA 1
ATOM 784 C C . ARG A 1 99 ? 0.686 -0.938 7.676 1.00 85.44 99 ARG A C 1
ATOM 786 O O . ARG A 1 99 ? -0.101 -0.038 7.908 1.00 85.44 99 ARG A O 1
ATOM 793 N N . LEU A 1 100 ? 1.973 -0.912 8.004 1.00 79.12 100 LEU A N 1
ATOM 794 C CA . LEU A 1 100 ? 2.649 0.221 8.623 1.00 79.12 100 LEU A CA 1
ATOM 795 C C . LEU A 1 100 ? 3.613 0.832 7.596 1.00 79.12 100 LEU A C 1
ATOM 797 O O . LEU A 1 100 ? 4.611 0.200 7.242 1.00 79.12 100 LEU A O 1
ATOM 801 N N . THR A 1 101 ? 3.323 2.034 7.117 1.00 66.56 101 THR A N 1
ATOM 802 C CA . THR A 1 101 ? 4.103 2.781 6.115 1.00 66.56 101 THR A CA 1
ATOM 803 C C . THR A 1 101 ? 4.472 4.134 6.711 1.00 66.56 101 THR A C 1
ATOM 805 O O . THR A 1 101 ? 3.619 4.948 7.031 1.00 66.56 101 THR A O 1
ATOM 808 N N . HIS A 1 102 ? 5.770 4.380 6.891 1.00 63.59 102 HIS A N 1
ATOM 809 C CA . HIS A 1 102 ? 6.344 5.650 7.363 1.00 63.59 102 HIS A CA 1
ATOM 810 C C . HIS A 1 102 ? 6.014 6.070 8.814 1.00 63.59 102 HIS A C 1
ATOM 812 O O . HIS A 1 102 ? 6.944 6.468 9.512 1.00 63.59 102 HIS A O 1
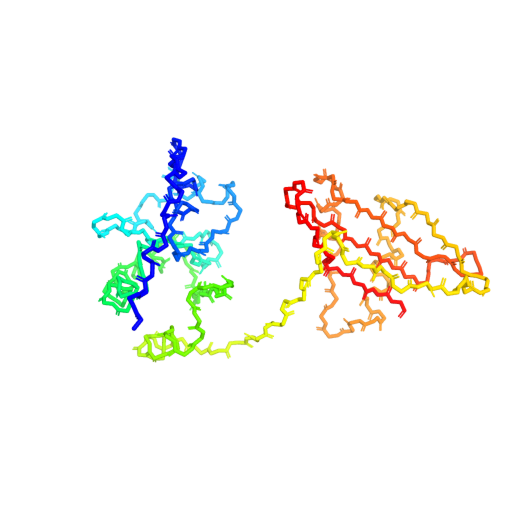ATOM 818 N N . ASN A 1 103 ? 4.769 5.950 9.298 1.00 59.94 103 ASN A N 1
ATOM 819 C CA . ASN A 1 103 ? 4.344 6.216 10.678 1.00 59.94 103 ASN A CA 1
ATOM 820 C C . ASN A 1 103 ? 3.064 5.432 11.075 1.00 59.94 103 ASN A C 1
ATOM 822 O O . ASN A 1 103 ? 2.261 5.093 10.209 1.00 59.94 103 ASN A O 1
ATOM 826 N N . PRO A 1 104 ? 2.838 5.152 12.378 1.00 63.66 104 PRO A N 1
ATOM 827 C CA . PRO A 1 104 ? 3.741 5.409 13.502 1.00 63.66 104 PRO A CA 1
ATOM 828 C C . PRO A 1 104 ? 5.005 4.554 13.402 1.00 63.66 104 PRO A C 1
ATOM 830 O O . PRO A 1 104 ? 5.039 3.538 12.711 1.00 63.66 104 PRO A O 1
ATOM 833 N N . ALA A 1 105 ? 6.061 4.943 14.116 1.00 73.19 105 ALA A N 1
ATOM 834 C CA . ALA A 1 105 ? 7.241 4.098 14.215 1.00 73.19 105 ALA A CA 1
ATOM 835 C C . ALA A 1 105 ? 6.870 2.746 14.847 1.00 73.19 105 ALA A C 1
ATOM 837 O O . ALA A 1 105 ? 6.073 2.672 15.784 1.00 73.19 105 ALA A O 1
ATOM 838 N N . ARG A 1 106 ? 7.497 1.669 14.368 1.00 77.25 106 ARG A N 1
ATOM 839 C CA . ARG A 1 106 ? 7.263 0.300 14.846 1.00 77.25 106 ARG A CA 1
ATOM 840 C C . ARG A 1 106 ? 7.244 0.154 16.384 1.00 77.25 106 ARG A C 1
ATOM 842 O O . ARG A 1 106 ? 6.334 -0.516 16.864 1.00 77.25 106 ARG A O 1
ATOM 849 N N . PRO A 1 107 ? 8.134 0.801 17.171 1.00 83.25 107 PRO A N 1
ATOM 850 C CA . PRO A 1 107 ? 8.094 0.711 18.636 1.00 83.25 107 PRO A CA 1
ATOM 851 C C . PRO A 1 107 ? 6.792 1.206 19.284 1.00 83.25 107 PRO A C 1
ATOM 853 O O . PRO A 1 107 ? 6.493 0.813 20.405 1.00 83.25 107 PRO A O 1
ATOM 856 N N . ILE A 1 108 ? 6.031 2.059 18.595 1.00 82.50 108 ILE A N 1
ATOM 857 C CA . ILE A 1 108 ? 4.758 2.610 19.072 1.00 82.50 108 ILE A CA 1
ATOM 858 C C . ILE A 1 108 ? 3.599 1.677 18.718 1.00 82.50 108 ILE A C 1
ATOM 860 O O . ILE A 1 108 ? 2.768 1.380 19.570 1.00 82.50 108 ILE A O 1
ATOM 864 N N . ALA A 1 109 ? 3.544 1.193 17.473 1.00 85.88 109 ALA A N 1
ATOM 865 C CA . ALA A 1 109 ? 2.439 0.343 17.032 1.00 85.88 109 ALA A CA 1
ATOM 866 C C . ALA A 1 109 ? 2.542 -1.100 17.527 1.00 85.88 109 ALA A C 1
ATOM 868 O O . ALA A 1 109 ? 1.528 -1.722 17.828 1.00 85.88 109 ALA A O 1
ATOM 869 N N . GLU A 1 110 ? 3.750 -1.655 17.613 1.00 87.75 110 GLU A N 1
ATOM 870 C CA . GLU A 1 110 ? 3.937 -3.076 17.900 1.00 87.75 110 GLU A CA 1
ATOM 871 C C . GLU A 1 110 ? 3.343 -3.524 19.253 1.00 87.75 110 GLU A C 1
ATOM 873 O O . GLU A 1 110 ? 2.706 -4.578 19.268 1.00 87.75 110 GLU A O 1
ATOM 878 N N . PRO A 1 111 ? 3.438 -2.755 20.359 1.00 90.31 111 PRO A N 1
ATOM 879 C CA . PRO A 1 111 ? 2.743 -3.091 21.603 1.00 90.31 111 PRO A CA 1
ATOM 880 C C . PRO A 1 111 ? 1.217 -3.181 21.451 1.00 90.31 111 PRO A C 1
ATOM 882 O O . PRO A 1 111 ? 0.612 -4.137 21.932 1.00 90.31 111 PRO A O 1
ATOM 885 N N . VAL A 1 112 ? 0.601 -2.230 20.741 1.00 91.94 112 VAL A N 1
ATOM 886 C CA . VAL A 1 112 ? -0.852 -2.206 20.491 1.00 91.94 112 VAL A CA 1
ATOM 887 C C . VAL A 1 112 ? -1.263 -3.411 19.642 1.00 91.94 112 VAL A C 1
ATOM 889 O O . VAL A 1 112 ? -2.182 -4.145 19.993 1.00 91.94 112 VAL A O 1
ATOM 892 N N . LEU A 1 113 ? -0.538 -3.658 18.549 1.00 92.12 113 LEU A N 1
ATOM 893 C CA . LEU A 1 113 ? -0.834 -4.729 17.597 1.00 92.12 113 LEU A CA 1
ATOM 894 C C . LEU A 1 113 ? -0.661 -6.126 18.210 1.00 92.12 113 LEU A C 1
ATOM 896 O O . LEU A 1 113 ? -1.492 -7.004 17.974 1.00 92.12 113 LEU A O 1
ATOM 900 N N . ARG A 1 114 ? 0.373 -6.339 19.036 1.00 90.06 114 ARG A N 1
ATOM 901 C CA . ARG A 1 114 ? 0.588 -7.619 19.735 1.00 90.06 114 ARG A CA 1
ATOM 902 C C . ARG A 1 114 ? -0.567 -7.963 20.676 1.00 90.06 114 ARG A C 1
ATOM 904 O O . ARG A 1 114 ? -0.951 -9.128 20.749 1.00 90.06 114 ARG A O 1
ATOM 911 N N . ASN A 1 115 ? -1.159 -6.965 21.334 1.00 91.62 115 ASN A N 1
ATOM 912 C CA . ASN A 1 115 ? -2.329 -7.158 22.199 1.00 91.62 115 ASN A CA 1
ATOM 913 C C . ASN A 1 115 ? -3.605 -7.522 21.419 1.00 91.62 115 ASN A C 1
ATOM 915 O O . ASN A 1 115 ? -4.571 -7.995 22.010 1.00 91.62 115 ASN A O 1
ATOM 919 N N . LEU A 1 116 ? -3.602 -7.325 20.099 1.00 92.69 116 LEU A N 1
ATOM 920 C CA . LEU A 1 116 ? -4.710 -7.614 19.185 1.00 92.69 116 LEU A CA 1
ATOM 921 C C . LEU A 1 116 ? -4.416 -8.825 18.286 1.00 92.69 116 LEU A C 1
ATOM 923 O O . LEU A 1 116 ? -5.010 -8.967 17.219 1.00 92.69 116 LEU A O 1
ATOM 927 N N . TRP A 1 117 ? -3.486 -9.690 18.707 1.00 90.31 117 TRP A N 1
ATOM 928 C CA . TRP A 1 117 ? -3.106 -10.932 18.021 1.00 90.31 117 TRP A CA 1
ATOM 929 C C . TRP A 1 117 ? -2.554 -10.751 16.600 1.00 90.31 117 TRP A C 1
ATOM 931 O O . TRP A 1 117 ? -2.458 -11.719 15.842 1.00 90.31 117 TRP A O 1
ATOM 941 N N . PHE A 1 118 ? -2.133 -9.540 16.226 1.00 91.19 118 PHE A N 1
ATOM 942 C CA . PHE A 1 118 ? -1.414 -9.352 14.973 1.00 91.19 118 PHE A CA 1
ATOM 943 C C . PHE A 1 118 ? -0.041 -10.013 15.062 1.00 91.19 118 PHE A C 1
ATOM 945 O O . PHE A 1 118 ? 0.739 -9.769 15.984 1.00 91.19 118 PHE A O 1
ATOM 952 N N . THR A 1 119 ? 0.272 -10.818 14.049 1.00 87.25 119 THR A N 1
ATOM 953 C CA . THR A 1 119 ? 1.599 -11.408 13.879 1.00 87.25 119 THR A CA 1
ATOM 954 C C . THR A 1 119 ? 2.349 -10.648 12.786 1.00 87.25 119 THR A C 1
ATOM 956 O O . THR A 1 119 ? 1.805 -10.478 11.690 1.00 87.25 119 THR A O 1
ATOM 959 N N . PRO A 1 120 ? 3.590 -10.188 13.032 1.00 85.12 120 PRO A N 1
ATOM 960 C CA . PRO A 1 120 ? 4.403 -9.576 11.989 1.00 85.12 120 PRO A CA 1
ATOM 961 C C . PRO A 1 120 ? 4.647 -10.569 10.847 1.00 85.12 120 PRO A C 1
ATOM 963 O O . PRO A 1 120 ? 5.283 -11.598 11.048 1.00 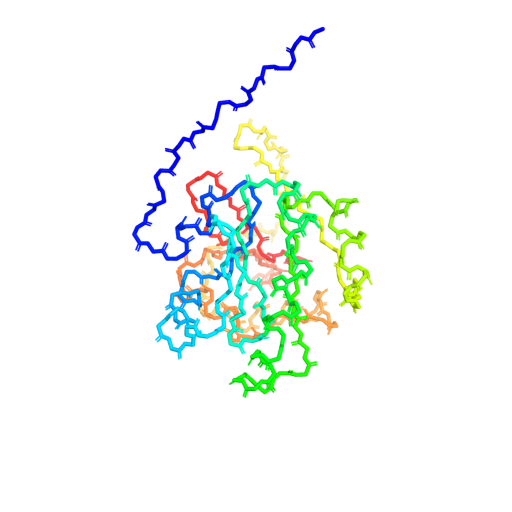85.12 120 PRO A O 1
ATOM 966 N N . LEU A 1 121 ? 4.153 -10.257 9.647 1.00 80.31 121 LEU A N 1
ATOM 967 C CA . LEU A 1 121 ? 4.341 -11.117 8.472 1.00 80.31 121 LEU A CA 1
ATOM 968 C C . LEU A 1 121 ? 5.583 -10.743 7.663 1.00 80.31 121 LEU A C 1
ATOM 970 O O . LEU A 1 121 ? 6.307 -11.615 7.194 1.00 80.31 121 LEU A O 1
ATOM 974 N N . ARG A 1 122 ? 5.809 -9.443 7.443 1.00 76.00 122 ARG A N 1
ATOM 975 C CA . ARG A 1 122 ? 6.897 -8.926 6.601 1.00 76.00 122 ARG A CA 1
ATOM 976 C C . ARG A 1 122 ? 7.410 -7.603 7.153 1.00 76.00 122 ARG A C 1
ATOM 978 O O . ARG A 1 122 ? 6.653 -6.835 7.739 1.00 76.00 122 ARG A O 1
ATOM 985 N N . SER A 1 123 ? 8.693 -7.335 6.946 1.00 72.75 123 SER A N 1
ATOM 986 C CA . SER A 1 123 ? 9.305 -6.021 7.157 1.00 72.75 123 SER A CA 1
ATOM 987 C C . SER A 1 123 ? 9.897 -5.559 5.833 1.00 72.75 123 SER A C 1
ATOM 989 O O . SER A 1 123 ? 10.525 -6.353 5.138 1.00 72.75 123 SER A O 1
ATOM 991 N N . TRP A 1 124 ? 9.685 -4.293 5.489 1.00 68.31 124 TRP A N 1
ATOM 992 C CA . TRP A 1 124 ? 10.221 -3.686 4.274 1.00 68.31 124 TRP A CA 1
ATOM 993 C C . TRP A 1 124 ? 11.148 -2.540 4.656 1.00 68.31 124 TRP A C 1
ATOM 995 O O . TRP A 1 124 ? 10.874 -1.809 5.609 1.00 68.31 124 TRP A O 1
ATOM 1005 N N . LEU A 1 125 ? 12.234 -2.387 3.905 1.00 65.06 125 LEU A N 1
ATOM 1006 C CA . LEU A 1 125 ? 13.075 -1.200 3.964 1.00 65.06 125 LEU A CA 1
ATOM 1007 C C . LEU A 1 125 ? 12.710 -0.312 2.780 1.00 65.06 125 LEU A C 1
ATOM 1009 O O . LEU A 1 125 ? 12.836 -0.717 1.627 1.00 65.06 125 LEU A O 1
ATOM 1013 N N . GLY A 1 126 ? 12.229 0.889 3.085 1.00 67.38 126 GLY A N 1
ATOM 1014 C CA . GLY A 1 126 ? 12.084 1.949 2.099 1.00 67.38 126 GLY A CA 1
ATOM 1015 C C . GLY A 1 126 ? 13.400 2.704 1.976 1.00 67.38 126 GLY A C 1
ATOM 1016 O O . GLY A 1 126 ? 13.951 3.150 2.981 1.00 67.38 126 GLY A O 1
ATOM 1017 N N . PHE A 1 127 ? 13.888 2.862 0.751 1.00 70.69 127 PHE A N 1
ATOM 1018 C CA . PHE A 1 127 ? 15.002 3.752 0.445 1.00 70.69 127 PHE A CA 1
ATOM 1019 C C . PHE A 1 127 ? 14.440 4.968 -0.281 1.00 70.69 127 PHE A C 1
ATOM 1021 O O . PHE A 1 127 ? 13.787 4.818 -1.312 1.00 70.69 127 PHE A O 1
ATOM 1028 N N . SER A 1 128 ? 14.687 6.162 0.249 1.00 71.06 128 SER A N 1
ATOM 1029 C CA . SER A 1 128 ? 14.358 7.414 -0.426 1.00 71.06 128 SER A CA 1
ATOM 1030 C C . SER A 1 128 ? 15.639 8.121 -0.846 1.00 71.06 128 SER A C 1
ATOM 1032 O O . SER A 1 128 ? 16.627 8.176 -0.109 1.00 71.06 128 SER A O 1
ATOM 1034 N N . LEU A 1 129 ? 15.630 8.657 -2.064 1.00 73.62 129 LEU A N 1
ATOM 1035 C CA . LEU A 1 129 ? 16.718 9.463 -2.592 1.00 73.62 129 LEU A CA 1
ATOM 1036 C C . LEU A 1 129 ? 16.163 10.831 -2.971 1.00 73.62 129 LEU A C 1
ATOM 1038 O O . LEU A 1 129 ? 15.283 10.934 -3.821 1.00 73.62 129 LEU A O 1
ATOM 1042 N N . SER A 1 130 ? 16.675 11.889 -2.340 1.00 76.56 130 SER A N 1
ATOM 1043 C CA . SER A 1 130 ? 16.271 13.252 -2.688 1.00 76.56 130 SER A CA 1
ATOM 1044 C C . SER A 1 130 ? 16.625 13.563 -4.143 1.00 76.56 130 SER A C 1
ATOM 1046 O O . SER A 1 130 ? 17.721 13.244 -4.602 1.00 76.56 130 SER A O 1
ATOM 1048 N N . LYS A 1 131 ? 15.751 14.294 -4.844 1.00 72.06 131 LYS A N 1
ATOM 1049 C CA . LYS A 1 131 ? 16.014 14.802 -6.203 1.00 72.06 131 LYS A CA 1
ATOM 1050 C C . LYS A 1 131 ? 17.315 15.595 -6.331 1.00 72.06 131 LYS A C 1
ATOM 1052 O O . LYS A 1 131 ? 17.889 15.662 -7.412 1.00 72.06 131 LYS A O 1
ATOM 1057 N N . LYS A 1 132 ? 17.756 16.241 -5.248 1.00 81.06 132 LYS A N 1
ATOM 1058 C CA . LYS A 1 132 ? 18.987 17.046 -5.224 1.00 81.06 132 LYS A CA 1
ATOM 1059 C C . LYS A 1 132 ? 20.240 16.204 -4.985 1.00 81.06 132 LYS A C 1
ATOM 1061 O O . LYS A 1 132 ? 21.344 16.738 -5.071 1.00 81.06 132 LYS A O 1
ATOM 1066 N N . THR A 1 133 ? 20.091 14.923 -4.657 1.00 81.56 133 THR A N 1
ATOM 1067 C CA . THR A 1 133 ? 21.229 14.045 -4.415 1.00 81.56 133 THR A CA 1
ATOM 1068 C C . THR A 1 133 ? 21.979 13.816 -5.718 1.00 81.56 133 THR A C 1
ATOM 1070 O O . THR A 1 133 ? 21.404 13.386 -6.717 1.00 81.56 133 THR A O 1
ATOM 1073 N N . ALA A 1 134 ? 23.282 14.096 -5.705 1.00 84.12 134 ALA A N 1
ATOM 1074 C CA . ALA A 1 134 ? 24.147 13.771 -6.825 1.00 84.12 134 ALA A CA 1
ATOM 1075 C C . ALA A 1 134 ? 24.115 12.256 -7.060 1.00 84.12 134 ALA A C 1
ATOM 1077 O O . A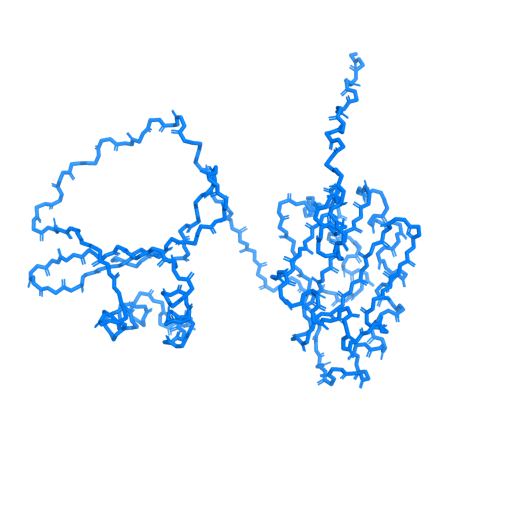LA A 1 134 ? 24.459 11.473 -6.173 1.00 84.12 134 ALA A O 1
ATOM 1078 N N . LEU A 1 135 ? 23.691 11.850 -8.254 1.00 79.94 135 LEU A N 1
ATOM 1079 C CA . LEU A 1 135 ? 23.733 10.450 -8.646 1.00 79.94 135 LEU A CA 1
ATOM 1080 C C . LEU A 1 135 ? 25.188 10.033 -8.895 1.00 79.94 135 LEU A C 1
ATOM 1082 O O . LEU A 1 135 ? 25.971 10.832 -9.427 1.00 79.94 135 LEU A O 1
ATOM 1086 N N . PRO A 1 136 ? 25.569 8.794 -8.540 1.00 78.38 136 PRO A N 1
ATOM 1087 C CA . PRO A 1 136 ? 26.875 8.281 -8.914 1.00 78.38 136 PRO A CA 1
ATOM 1088 C C . PRO A 1 136 ? 27.015 8.341 -10.437 1.00 78.38 136 PRO A C 1
ATOM 1090 O O . PRO A 1 136 ? 26.083 8.023 -11.178 1.00 78.38 136 PRO A O 1
ATOM 1093 N N . ARG A 1 137 ? 28.193 8.748 -10.922 1.00 78.06 137 ARG A N 1
ATOM 1094 C CA . ARG A 1 137 ? 28.523 8.605 -12.343 1.00 78.06 137 ARG A CA 1
ATOM 1095 C C . ARG A 1 137 ? 28.709 7.121 -12.623 1.00 78.06 137 ARG A C 1
ATOM 1097 O O . ARG A 1 137 ? 29.774 6.570 -12.359 1.00 78.06 137 ARG A O 1
ATOM 1104 N N . ILE A 1 138 ? 27.660 6.476 -13.115 1.00 72.81 138 ILE A N 1
ATOM 1105 C CA . ILE A 1 138 ? 27.721 5.079 -13.528 1.00 72.81 138 ILE A CA 1
ATOM 1106 C C . ILE A 1 138 ? 28.430 5.044 -14.883 1.00 72.81 138 ILE A C 1
ATOM 1108 O O . ILE A 1 138 ? 28.002 5.701 -15.834 1.00 72.81 138 ILE A O 1
ATOM 1112 N N . ALA A 1 139 ? 29.549 4.323 -14.961 1.00 72.06 139 ALA A N 1
ATOM 1113 C CA . ALA A 1 139 ? 30.210 4.074 -16.235 1.00 72.06 139 ALA A CA 1
ATOM 1114 C C . ALA A 1 139 ? 29.256 3.294 -17.148 1.00 72.06 139 ALA A C 1
ATOM 1116 O O . ALA A 1 139 ? 28.575 2.377 -16.690 1.00 72.06 139 ALA A O 1
ATOM 1117 N N . ALA A 1 140 ? 29.207 3.649 -18.434 1.00 74.81 140 ALA A N 1
ATOM 1118 C CA . ALA A 1 140 ? 28.427 2.892 -19.403 1.00 74.81 140 ALA A CA 1
ATOM 1119 C C . ALA A 1 140 ? 28.853 1.416 -19.357 1.00 74.81 140 ALA A C 1
ATOM 1121 O O . ALA A 1 140 ? 30.025 1.092 -19.564 1.00 74.81 140 ALA A O 1
ATOM 1122 N N . ILE A 1 141 ? 27.904 0.527 -19.064 1.00 79.75 141 ILE A N 1
ATOM 1123 C CA . ILE A 1 141 ? 28.157 -0.910 -19.075 1.00 79.75 141 ILE A CA 1
ATOM 1124 C C . ILE A 1 141 ? 28.208 -1.336 -20.540 1.00 79.75 141 ILE A C 1
ATOM 1126 O O . ILE A 1 141 ? 27.230 -1.207 -21.277 1.00 79.75 141 ILE A O 1
ATOM 1130 N N . LYS A 1 142 ? 29.374 -1.808 -20.988 1.00 83.69 142 LYS A N 1
ATOM 1131 C CA . LYS A 1 142 ? 29.575 -2.221 -22.379 1.00 83.69 142 LYS A CA 1
ATOM 1132 C C . LYS A 1 142 ? 28.570 -3.317 -22.748 1.00 83.69 142 LYS A C 1
ATOM 1134 O O . LYS A 1 142 ? 28.520 -4.348 -22.090 1.00 83.69 142 LYS A O 1
ATOM 1139 N N . GLY A 1 143 ? 27.824 -3.102 -23.831 1.00 86.44 143 GLY A N 1
ATOM 1140 C CA . GLY A 1 143 ? 26.861 -4.075 -24.354 1.00 86.44 143 GLY A CA 1
ATOM 1141 C C . GLY A 1 143 ? 25.471 -4.020 -23.719 1.00 86.44 143 GLY A C 1
ATOM 1142 O O . GLY A 1 143 ? 24.621 -4.798 -24.137 1.00 86.44 143 GLY A O 1
ATOM 1143 N N . VAL A 1 144 ? 25.227 -3.101 -22.776 1.00 89.38 144 VAL A N 1
ATOM 1144 C CA . VAL A 1 144 ? 23.895 -2.859 -22.209 1.00 89.38 144 VAL A CA 1
ATOM 1145 C C . VAL A 1 144 ? 23.318 -1.563 -22.766 1.00 89.38 144 VAL A C 1
ATOM 1147 O O . VAL A 1 144 ? 23.978 -0.523 -22.761 1.00 89.38 144 VAL A O 1
ATOM 1150 N N . THR A 1 145 ? 22.073 -1.619 -23.230 1.00 91.12 145 THR A N 1
ATOM 1151 C CA . THR A 1 145 ? 21.302 -0.443 -23.658 1.00 91.12 145 THR A CA 1
ATOM 1152 C C . THR A 1 145 ? 19.981 -0.374 -22.905 1.00 91.12 145 THR A C 1
ATOM 1154 O O . THR A 1 145 ? 19.533 -1.373 -22.352 1.00 91.12 145 THR A O 1
ATOM 1157 N N . PHE A 1 146 ? 19.374 0.810 -22.838 1.00 91.25 146 PHE A N 1
ATOM 1158 C CA . PHE A 1 146 ? 18.104 1.014 -22.146 1.00 91.25 146 PHE A CA 1
ATOM 1159 C C . PHE A 1 146 ? 17.074 1.600 -23.103 1.00 91.25 146 PHE A C 1
ATOM 1161 O O . PHE A 1 146 ? 17.383 2.543 -23.835 1.00 91.25 146 PHE A O 1
ATOM 1168 N N . ARG A 1 147 ? 15.840 1.095 -23.053 1.00 94.12 147 ARG A N 1
ATOM 1169 C CA . ARG A 1 147 ? 14.707 1.628 -23.823 1.00 94.12 147 ARG A CA 1
ATOM 1170 C C . ARG A 1 147 ? 13.432 1.690 -22.994 1.00 94.12 147 ARG A C 1
ATOM 1172 O O . ARG A 1 147 ? 13.346 1.100 -21.919 1.00 94.12 147 ARG A O 1
ATOM 1179 N N . ALA A 1 148 ? 12.437 2.416 -23.496 1.00 94.88 148 ALA A N 1
ATOM 1180 C CA . ALA A 1 148 ? 11.094 2.352 -22.935 1.00 94.88 148 ALA A CA 1
ATOM 1181 C C . ALA A 1 148 ? 10.515 0.941 -23.127 1.00 94.88 148 ALA A C 1
ATOM 1183 O O . ALA A 1 148 ? 10.701 0.334 -24.186 1.00 94.88 148 ALA A O 1
ATOM 1184 N N . GLY A 1 149 ? 9.851 0.438 -22.088 1.00 94.00 149 GLY A N 1
ATOM 1185 C CA . GLY A 1 149 ? 9.089 -0.807 -22.142 1.00 94.00 149 GLY A CA 1
ATOM 1186 C C . GLY A 1 149 ? 7.588 -0.566 -22.256 1.00 94.00 149 GLY A C 1
ATOM 1187 O O . GLY A 1 149 ? 7.108 0.535 -21.972 1.00 94.00 149 GLY A O 1
ATOM 1188 N N . GLY A 1 150 ? 6.849 -1.606 -22.628 1.00 94.94 150 GLY A N 1
ATOM 1189 C CA . GLY A 1 150 ? 5.391 -1.578 -22.719 1.00 94.94 150 GLY A CA 1
ATOM 1190 C C . GLY A 1 150 ? 4.748 -2.952 -22.551 1.00 94.94 150 GLY A C 1
ATOM 1191 O O . GLY A 1 150 ? 5.381 -3.908 -22.116 1.00 94.94 150 GLY A O 1
ATOM 1192 N N . VAL A 1 151 ? 3.461 -3.047 -22.897 1.00 95.62 151 VAL A N 1
ATOM 1193 C CA . VAL A 1 151 ? 2.690 -4.301 -22.805 1.00 95.62 151 VAL A CA 1
ATOM 1194 C C . VAL A 1 151 ? 3.299 -5.408 -23.673 1.00 95.62 151 VAL A C 1
ATOM 1196 O O . VAL A 1 151 ? 3.235 -6.573 -23.290 1.00 95.62 151 VAL A O 1
ATOM 1199 N N . ASP A 1 152 ? 3.931 -5.048 -24.790 1.00 96.06 152 ASP A N 1
ATOM 1200 C CA . ASP A 1 152 ? 4.588 -5.994 -25.699 1.00 96.06 152 ASP A CA 1
ATOM 1201 C C . ASP A 1 152 ? 5.822 -6.669 -25.070 1.00 96.06 152 ASP A C 1
ATOM 1203 O O . ASP A 1 152 ? 6.231 -7.740 -25.506 1.00 96.06 152 ASP A O 1
ATOM 1207 N N . ASP A 1 153 ? 6.388 -6.084 -24.008 1.00 95.62 153 ASP A N 1
ATOM 1208 C CA . ASP A 1 153 ? 7.521 -6.646 -23.263 1.00 95.62 153 ASP A CA 1
ATOM 1209 C C . ASP A 1 153 ? 7.088 -7.564 -22.107 1.00 95.62 153 ASP A C 1
ATOM 1211 O O . ASP A 1 153 ? 7.938 -8.110 -21.402 1.00 95.62 153 ASP A O 1
ATOM 1215 N N . LEU A 1 154 ? 5.778 -7.737 -21.880 1.00 94.94 154 LEU A N 1
ATOM 1216 C CA . LEU A 1 154 ? 5.243 -8.401 -20.689 1.00 94.94 154 LEU A CA 1
ATOM 1217 C C . LEU A 1 154 ? 5.797 -9.817 -20.492 1.00 94.94 154 LEU A C 1
ATOM 1219 O O . LEU A 1 154 ? 6.126 -10.187 -19.366 1.00 94.94 154 LEU A O 1
ATOM 1223 N N . ASP A 1 155 ? 5.911 -10.599 -21.564 1.00 94.88 155 ASP A N 1
ATOM 1224 C CA . ASP A 1 155 ? 6.392 -11.981 -21.478 1.00 94.88 155 ASP A CA 1
ATOM 1225 C C . ASP A 1 155 ? 7.863 -12.040 -21.045 1.00 94.88 155 ASP A C 1
ATOM 1227 O O . ASP A 1 155 ? 8.227 -12.847 -20.186 1.00 94.88 155 ASP A O 1
ATOM 1231 N N . GLU A 1 156 ? 8.699 -11.140 -21.569 1.00 94.19 156 GLU A N 1
ATOM 1232 C CA . GLU A 1 156 ? 10.101 -11.022 -21.163 1.00 94.19 156 GLU A CA 1
ATOM 1233 C C . GLU A 1 156 ? 10.226 -10.502 -19.725 1.00 94.19 156 GLU A C 1
ATOM 1235 O O . GLU A 1 156 ? 11.023 -11.033 -18.955 1.00 94.19 156 GLU A O 1
ATOM 1240 N N . MET A 1 157 ? 9.400 -9.534 -19.316 1.00 93.19 157 MET A N 1
ATOM 1241 C CA . MET A 1 157 ? 9.369 -9.045 -17.931 1.00 93.19 157 MET A CA 1
ATOM 1242 C C . MET A 1 157 ? 8.984 -10.153 -16.945 1.00 93.19 157 MET A C 1
ATOM 1244 O O . MET A 1 157 ? 9.637 -10.323 -15.920 1.00 93.19 157 MET A O 1
ATOM 1248 N N . VAL A 1 158 ? 7.955 -10.946 -17.261 1.00 91.56 158 VAL A N 1
ATOM 1249 C CA . VAL A 1 158 ? 7.509 -12.073 -16.424 1.00 91.56 158 VAL A CA 1
ATOM 1250 C C . VAL A 1 158 ? 8.558 -13.183 -16.382 1.00 91.56 158 VAL A C 1
ATOM 1252 O O . VAL A 1 158 ? 8.746 -13.803 -15.334 1.00 91.56 158 VAL A O 1
ATOM 1255 N N . ARG A 1 159 ? 9.252 -13.444 -17.498 1.00 93.44 159 ARG A N 1
ATOM 1256 C CA . ARG A 1 159 ? 10.387 -14.373 -17.532 1.00 93.44 159 ARG A CA 1
ATOM 1257 C C . ARG A 1 159 ? 11.491 -13.908 -16.581 1.00 93.44 159 ARG A C 1
ATOM 1259 O O . ARG A 1 159 ? 11.889 -14.682 -15.717 1.00 93.44 159 ARG A O 1
ATOM 1266 N N . ILE A 1 160 ? 11.927 -12.654 -16.712 1.00 92.12 160 ILE A N 1
ATOM 1267 C CA . ILE A 1 160 ? 12.958 -12.043 -15.862 1.00 92.12 160 ILE A CA 1
ATOM 1268 C C . ILE A 1 160 ? 12.558 -12.132 -14.382 1.00 92.12 160 ILE A C 1
ATOM 1270 O O . ILE A 1 160 ? 13.351 -12.566 -13.555 1.00 92.12 160 ILE A O 1
ATOM 1274 N N . ASP A 1 161 ? 11.309 -11.813 -14.043 1.00 89.44 161 ASP A N 1
ATOM 1275 C CA . ASP A 1 161 ? 10.828 -11.871 -12.658 1.00 89.44 161 ASP A CA 1
ATOM 1276 C C . ASP A 1 161 ? 10.854 -13.275 -12.059 1.00 89.44 161 ASP A C 1
ATOM 1278 O O . ASP A 1 161 ? 11.182 -13.447 -10.888 1.00 89.44 161 ASP A O 1
ATOM 1282 N N . ARG A 1 162 ? 10.510 -14.291 -12.853 1.00 89.00 162 ARG A N 1
ATOM 1283 C CA . ARG A 1 162 ? 10.583 -15.692 -12.420 1.00 89.00 162 ARG A CA 1
ATOM 1284 C C . ARG A 1 162 ? 12.017 -16.163 -12.227 1.00 89.00 162 ARG A C 1
ATOM 1286 O O . ARG A 1 162 ? 12.256 -16.985 -11.350 1.00 89.00 162 ARG A O 1
ATOM 1293 N N . GLU A 1 163 ? 12.946 -15.665 -13.035 1.00 88.81 163 GLU A N 1
ATOM 1294 C CA . GLU A 1 163 ? 14.368 -15.988 -12.912 1.00 88.81 163 GLU A CA 1
ATOM 1295 C C . GLU A 1 163 ? 14.997 -15.303 -11.691 1.00 88.81 163 GLU A C 1
ATOM 1297 O O . GLU A 1 163 ? 15.706 -15.954 -10.926 1.00 88.81 163 GLU A O 1
ATOM 1302 N N . CYS A 1 164 ? 14.706 -14.018 -11.467 1.00 85.06 164 CYS A N 1
ATOM 1303 C CA . CYS A 1 164 ? 15.264 -13.245 -10.355 1.00 85.06 164 CYS A CA 1
ATOM 1304 C C . CYS A 1 164 ? 14.577 -13.526 -9.008 1.00 85.06 164 CYS A C 1
ATOM 1306 O O . CYS A 1 164 ? 15.226 -13.461 -7.964 1.00 85.06 164 CYS A O 1
ATOM 1308 N N . PHE A 1 165 ? 13.276 -13.833 -9.014 1.00 85.19 165 PHE A N 1
ATOM 1309 C CA . PHE A 1 165 ? 12.458 -14.018 -7.811 1.00 85.19 165 PHE A CA 1
ATOM 1310 C C . PHE A 1 165 ? 11.622 -15.306 -7.888 1.00 85.19 165 PHE A C 1
ATOM 1312 O O . PHE A 1 165 ? 10.391 -15.241 -7.870 1.00 85.19 165 PHE A O 1
ATOM 1319 N N . PRO A 1 166 ? 12.254 -16.492 -7.943 1.00 82.44 166 PRO A N 1
ATOM 1320 C CA . PRO A 1 166 ? 11.555 -17.757 -8.186 1.00 82.44 166 PRO A CA 1
ATOM 1321 C C . PRO A 1 166 ? 10.466 -18.076 -7.151 1.00 82.44 166 PRO A C 1
ATOM 1323 O O . PRO A 1 166 ? 9.448 -18.674 -7.497 1.00 82.44 166 PRO A O 1
ATOM 1326 N N . ASP A 1 167 ? 10.635 -17.628 -5.905 1.00 77.06 167 ASP A N 1
ATOM 1327 C CA . ASP A 1 167 ? 9.685 -17.892 -4.816 1.00 77.06 167 ASP A CA 1
ATOM 1328 C C . ASP A 1 167 ? 8.510 -16.904 -4.777 1.00 77.06 167 ASP A C 1
ATOM 1330 O O . ASP A 1 167 ? 7.459 -17.191 -4.199 1.00 77.06 167 ASP A O 1
ATOM 1334 N N . THR A 1 168 ? 8.674 -15.716 -5.365 1.00 80.94 168 THR A N 1
ATOM 1335 C CA . THR A 1 168 ? 7.671 -14.642 -5.325 1.00 80.94 168 THR A CA 1
ATOM 1336 C C . THR A 1 168 ? 7.653 -13.806 -6.612 1.00 80.94 168 THR A C 1
ATOM 1338 O O . THR A 1 168 ? 7.797 -12.582 -6.533 1.00 80.94 168 THR A O 1
ATOM 1341 N N . PRO A 1 169 ? 7.477 -14.415 -7.798 1.00 82.81 169 PRO A N 1
ATOM 1342 C CA . PRO A 1 169 ? 7.446 -13.661 -9.046 1.00 82.81 169 PRO A CA 1
ATOM 1343 C C . PRO A 1 169 ? 6.186 -12.795 -9.115 1.00 82.81 169 PRO A C 1
ATOM 1345 O O . PRO A 1 169 ? 5.127 -13.198 -8.612 1.00 82.81 169 PRO A O 1
ATOM 1348 N N . LEU A 1 170 ? 6.244 -11.628 -9.768 1.00 81.12 170 LEU A N 1
ATOM 1349 C CA . LEU A 1 170 ? 5.012 -10.879 -9.985 1.00 81.12 170 LEU A CA 1
ATOM 1350 C C . LEU A 1 170 ? 4.081 -11.633 -10.944 1.00 81.12 170 LEU A C 1
ATOM 1352 O O . LEU A 1 170 ? 4.508 -12.159 -11.977 1.00 81.12 170 LEU A O 1
ATOM 1356 N N . PRO A 1 171 ? 2.767 -11.646 -10.663 1.00 84.50 171 PRO A N 1
ATOM 1357 C CA . PRO A 1 171 ? 1.792 -12.121 -11.628 1.00 84.50 171 PRO A CA 1
ATOM 1358 C C . PRO A 1 171 ? 1.794 -11.234 -12.879 1.00 84.50 171 PRO A C 1
ATOM 1360 O O . PRO A 1 171 ? 1.718 -10.009 -12.768 1.00 84.50 171 PRO A O 1
ATOM 1363 N N . ALA A 1 172 ? 1.750 -11.840 -14.069 1.00 88.69 172 ALA A N 1
ATOM 1364 C CA . ALA A 1 172 ? 1.680 -11.121 -15.349 1.00 88.69 172 ALA A CA 1
ATOM 1365 C C . ALA A 1 172 ? 0.558 -10.065 -15.383 1.00 88.69 172 ALA A C 1
ATOM 1367 O O . ALA A 1 172 ? 0.732 -8.956 -15.882 1.00 88.69 172 ALA A O 1
ATOM 1368 N N . MET A 1 173 ? -0.592 -10.381 -14.781 1.00 85.69 173 MET A N 1
ATOM 1369 C CA . MET A 1 173 ? -1.723 -9.458 -14.692 1.00 85.69 173 MET A CA 1
ATOM 1370 C C . MET A 1 173 ? -1.415 -8.213 -13.844 1.00 85.69 173 MET A C 1
ATOM 1372 O O . MET A 1 173 ? -1.920 -7.132 -14.135 1.00 85.69 173 MET A O 1
ATOM 1376 N N . ALA A 1 174 ? -0.588 -8.338 -12.801 1.00 84.06 174 ALA A N 1
ATOM 1377 C CA . ALA A 1 174 ? -0.197 -7.206 -11.964 1.00 84.06 174 ALA A CA 1
ATOM 1378 C C . ALA A 1 174 ? 0.716 -6.238 -12.730 1.00 84.06 174 ALA A C 1
ATOM 1380 O O . ALA A 1 174 ? 0.500 -5.026 -12.672 1.00 84.06 174 ALA A O 1
ATOM 1381 N N . VAL A 1 175 ? 1.673 -6.782 -13.490 1.00 88.31 175 VAL A N 1
ATOM 1382 C CA . VAL A 1 175 ? 2.580 -6.013 -14.355 1.00 88.31 175 VAL A CA 1
ATOM 1383 C C . VAL A 1 175 ? 1.796 -5.322 -15.474 1.00 88.31 175 VAL A C 1
ATOM 1385 O O . VAL A 1 175 ? 1.896 -4.108 -15.634 1.00 88.31 175 VAL A O 1
ATOM 1388 N N . ARG A 1 176 ? 0.926 -6.060 -16.177 1.00 92.31 176 ARG A N 1
ATOM 1389 C CA . ARG A 1 176 ? 0.036 -5.515 -17.215 1.00 92.31 176 ARG A CA 1
ATOM 1390 C C . ARG A 1 176 ? -0.791 -4.338 -16.702 1.00 92.31 176 ARG A C 1
ATOM 1392 O O . ARG A 1 176 ? -0.751 -3.264 -17.293 1.00 92.31 176 ARG A O 1
ATOM 1399 N N . ARG A 1 177 ? -1.493 -4.515 -15.576 1.00 86.81 177 ARG A N 1
ATOM 1400 C CA . ARG A 1 177 ? -2.340 -3.461 -14.998 1.00 86.81 177 ARG A CA 1
ATOM 1401 C C . ARG A 1 177 ? -1.548 -2.208 -14.634 1.00 86.81 177 ARG A C 1
ATOM 1403 O O . ARG A 1 177 ? -2.096 -1.118 -14.706 1.00 86.81 177 ARG A O 1
ATOM 1410 N N . ALA A 1 178 ? -0.293 -2.340 -14.210 1.00 85.12 178 ALA A N 1
ATOM 1411 C CA . ALA A 1 178 ? 0.552 -1.179 -13.946 1.00 85.12 178 ALA A CA 1
ATOM 1412 C C . ALA A 1 178 ? 0.886 -0.407 -15.223 1.00 85.12 178 ALA A C 1
ATOM 1414 O O . ALA A 1 178 ? 0.713 0.810 -15.254 1.00 85.12 178 ALA A O 1
ATOM 1415 N N . ILE A 1 179 ? 1.280 -1.108 -16.286 1.00 90.19 179 ILE A N 1
ATOM 1416 C CA . ILE A 1 179 ? 1.556 -0.487 -17.587 1.00 90.19 179 ILE A CA 1
ATOM 1417 C C . ILE A 1 179 ? 0.297 0.209 -18.122 1.00 90.19 179 ILE A C 1
ATOM 1419 O O . ILE A 1 179 ? 0.353 1.364 -18.531 1.00 90.19 179 ILE A O 1
ATOM 1423 N N . GLU A 1 180 ? -0.857 -0.456 -18.050 1.00 89.56 180 GLU A N 1
ATOM 1424 C CA . GLU A 1 180 ? -2.147 0.087 -18.498 1.00 89.56 180 GLU A CA 1
ATOM 1425 C C . GLU A 1 180 ? -2.614 1.296 -17.664 1.00 89.56 180 GLU A C 1
ATOM 1427 O O . GLU A 1 180 ? -3.304 2.168 -18.186 1.00 89.56 180 GLU A O 1
ATOM 1432 N N . ARG A 1 181 ? -2.195 1.407 -16.394 1.00 85.12 181 ARG A N 1
ATOM 1433 C CA . ARG A 1 181 ? -2.385 2.617 -15.568 1.00 85.12 181 ARG A CA 1
ATOM 1434 C C . ARG A 1 181 ? -1.443 3.769 -15.936 1.00 85.12 181 ARG A C 1
ATOM 1436 O O . ARG A 1 181 ? -1.565 4.848 -15.361 1.00 85.12 181 ARG A O 1
ATOM 1443 N N . GLY A 1 182 ? -0.505 3.556 -16.856 1.00 86.00 182 GLY A N 1
ATOM 1444 C CA . GLY A 1 182 ? 0.487 4.549 -17.263 1.00 86.00 182 GLY A CA 1
ATOM 1445 C C . GLY A 1 182 ? 1.747 4.573 -16.394 1.00 86.00 182 GLY A C 1
ATOM 1446 O O . GLY A 1 182 ? 2.482 5.562 -16.420 1.00 86.00 182 GLY A O 1
ATOM 1447 N N . GLU A 1 183 ? 2.019 3.516 -15.619 1.00 87.38 183 GLU A N 1
ATOM 1448 C CA . GLU A 1 183 ? 3.303 3.373 -14.923 1.00 87.38 183 GLU A CA 1
ATOM 1449 C C . GLU A 1 183 ? 4.432 3.237 -15.960 1.00 87.38 183 GLU A C 1
ATOM 1451 O O . GLU A 1 183 ? 4.306 2.535 -16.966 1.00 87.38 183 GLU A O 1
ATOM 1456 N N . ARG A 1 184 ? 5.545 3.948 -15.747 1.00 88.38 184 ARG A N 1
ATOM 1457 C CA . ARG A 1 184 ? 6.645 3.990 -16.722 1.00 88.38 184 ARG A CA 1
ATOM 1458 C C . ARG A 1 184 ? 7.494 2.731 -16.588 1.00 88.38 184 ARG A C 1
ATOM 1460 O O . ARG A 1 184 ? 7.879 2.372 -15.481 1.00 88.38 184 ARG A O 1
ATOM 1467 N N . VAL A 1 185 ? 7.870 2.124 -17.711 1.00 91.50 185 VAL A N 1
ATOM 1468 C CA . VAL A 1 185 ? 8.770 0.961 -17.747 1.00 91.50 185 VAL A CA 1
ATOM 1469 C C . VAL A 1 185 ? 10.053 1.300 -18.500 1.00 91.50 185 VAL A C 1
ATOM 1471 O O . VAL A 1 185 ? 10.024 1.977 -19.531 1.00 91.50 185 VAL A O 1
ATOM 1474 N N . ILE A 1 186 ? 11.186 0.829 -17.983 1.00 93.00 186 ILE A N 1
ATOM 1475 C CA . ILE A 1 186 ? 12.484 0.840 -18.663 1.00 93.00 186 ILE A CA 1
ATOM 1476 C C . ILE A 1 186 ? 12.962 -0.607 -18.792 1.00 93.00 186 ILE A C 1
ATOM 1478 O O . ILE A 1 186 ? 13.024 -1.310 -17.788 1.00 93.00 186 ILE A O 1
ATOM 1482 N N . ILE A 1 187 ? 13.322 -1.027 -20.004 1.00 93.94 187 ILE A N 1
ATOM 1483 C CA . ILE A 1 187 ? 13.949 -2.324 -20.285 1.00 93.94 187 ILE A CA 1
ATOM 1484 C C . ILE A 1 187 ? 15.452 -2.113 -20.443 1.00 93.94 187 ILE A C 1
ATOM 1486 O O . ILE A 1 187 ? 15.878 -1.210 -21.168 1.00 93.94 187 ILE A O 1
ATOM 1490 N N . ALA A 1 188 ? 16.243 -2.944 -19.771 1.00 92.69 188 ALA A N 1
ATOM 1491 C CA . ALA A 1 188 ? 17.668 -3.099 -20.015 1.00 92.69 188 ALA A CA 1
ATOM 1492 C C . ALA A 1 188 ? 17.874 -4.247 -21.009 1.00 92.69 188 ALA A C 1
ATOM 1494 O O . ALA A 1 188 ? 17.420 -5.366 -20.774 1.00 92.69 188 ALA A O 1
ATOM 1495 N N . GLU A 1 189 ? 18.566 -3.984 -22.111 1.00 93.19 189 GLU A N 1
ATOM 1496 C CA . GLU A 1 189 ? 18.847 -4.962 -23.159 1.00 93.19 189 GLU A CA 1
ATOM 1497 C C . GLU A 1 189 ? 20.332 -5.295 -23.210 1.00 93.19 189 GLU A C 1
ATOM 1499 O O . GLU A 1 189 ? 21.173 -4.396 -23.191 1.00 93.19 189 GLU A O 1
ATOM 1504 N N . SER A 1 190 ? 20.647 -6.584 -23.331 1.00 91.19 190 SER A N 1
ATOM 1505 C CA . SER A 1 190 ? 21.998 -7.102 -23.543 1.00 91.19 190 SER A CA 1
ATOM 1506 C C . SER A 1 190 ? 21.957 -8.201 -24.599 1.00 91.19 190 SER A C 1
ATOM 1508 O O . SER A 1 190 ? 21.121 -9.101 -24.539 1.00 91.19 190 SER A O 1
ATOM 1510 N N . GLY A 1 191 ? 22.820 -8.112 -25.616 1.00 88.38 191 GLY A N 1
ATOM 1511 C CA . GLY A 1 191 ? 22.865 -9.110 -26.694 1.00 88.38 191 GLY A CA 1
ATOM 1512 C C . GLY A 1 191 ? 21.552 -9.260 -27.481 1.00 88.38 191 GLY A C 1
ATOM 1513 O O . GLY A 1 191 ? 21.249 -10.353 -27.949 1.00 88.38 191 GLY A O 1
ATOM 1514 N N . GLY A 1 192 ? 20.761 -8.186 -27.603 1.00 87.75 192 GLY A N 1
ATOM 1515 C CA . GLY A 1 192 ? 19.484 -8.185 -28.331 1.00 87.75 192 GLY A CA 1
ATOM 1516 C C . GLY A 1 192 ? 18.311 -8.825 -27.582 1.00 87.75 192 GLY A C 1
ATOM 1517 O O . GLY A 1 192 ? 17.283 -9.100 -28.194 1.00 87.75 192 GLY A O 1
ATOM 1518 N N . ARG A 1 193 ? 18.452 -9.084 -26.276 1.00 90.56 193 ARG A N 1
ATOM 1519 C CA . ARG A 1 193 ? 17.381 -9.603 -25.415 1.00 90.56 193 ARG A CA 1
ATOM 1520 C C . ARG A 1 193 ? 17.232 -8.747 -24.166 1.00 90.56 193 ARG A C 1
ATOM 1522 O O . ARG A 1 193 ? 18.195 -8.117 -23.726 1.00 90.56 193 ARG A O 1
ATOM 1529 N N . ALA A 1 194 ? 16.039 -8.759 -23.580 1.00 92.50 194 ALA A N 1
ATOM 1530 C CA . ALA A 1 194 ? 15.803 -8.145 -22.284 1.00 92.50 194 ALA A CA 1
ATOM 1531 C C . ALA A 1 194 ? 16.617 -8.887 -21.209 1.00 92.50 194 ALA A C 1
ATOM 1533 O O . ALA A 1 194 ? 16.464 -10.092 -21.006 1.00 92.50 194 ALA A O 1
ATOM 1534 N N . ALA A 1 195 ? 17.509 -8.154 -20.553 1.00 90.75 195 ALA A N 1
ATOM 1535 C CA . ALA A 1 195 ? 18.321 -8.624 -19.436 1.00 90.75 195 ALA A CA 1
ATOM 1536 C C . ALA A 1 195 ? 17.766 -8.140 -18.092 1.00 90.75 195 ALA A C 1
ATOM 1538 O O . ALA A 1 195 ? 18.045 -8.738 -17.066 1.00 90.75 195 ALA A O 1
ATOM 1539 N N . GLY A 1 196 ? 16.965 -7.076 -18.100 1.00 91.06 196 GLY A N 1
ATOM 1540 C CA . GLY A 1 196 ? 16.355 -6.559 -16.890 1.00 91.06 196 GLY A CA 1
ATOM 1541 C C . GLY A 1 196 ? 15.266 -5.541 -17.168 1.00 91.06 196 GLY A C 1
ATOM 1542 O O . GLY A 1 196 ? 15.111 -5.069 -18.297 1.00 91.06 196 GLY A O 1
ATOM 1543 N N . TYR A 1 197 ? 14.519 -5.171 -16.134 1.00 92.62 197 TYR A N 1
ATOM 1544 C CA . TYR A 1 197 ? 13.556 -4.082 -16.233 1.00 92.62 197 TYR A CA 1
ATOM 1545 C C . TYR A 1 197 ? 13.401 -3.315 -14.919 1.00 92.62 197 TYR A C 1
ATOM 1547 O O . TYR A 1 197 ? 13.692 -3.817 -13.832 1.00 92.62 197 TYR A O 1
ATOM 1555 N N . ALA A 1 198 ? 12.932 -2.075 -15.046 1.00 89.94 198 ALA A N 1
ATOM 1556 C CA . ALA A 1 198 ? 12.508 -1.232 -13.940 1.00 89.94 198 ALA A CA 1
ATOM 1557 C C . ALA A 1 198 ? 11.107 -0.682 -14.209 1.00 89.94 198 ALA A C 1
ATOM 1559 O O . ALA A 1 198 ? 10.845 -0.124 -15.279 1.00 89.94 198 ALA A O 1
ATOM 1560 N N . LEU A 1 199 ? 10.219 -0.818 -13.226 1.00 86.69 199 LEU A N 1
ATOM 1561 C CA . LEU A 1 199 ? 8.853 -0.302 -13.278 1.00 86.69 199 LEU A CA 1
ATOM 1562 C C . LEU A 1 199 ? 8.691 0.830 -12.259 1.00 86.69 199 LEU A C 1
ATOM 1564 O O . LEU A 1 199 ? 8.902 0.639 -11.061 1.00 86.69 199 LEU A O 1
ATOM 1568 N N . PHE A 1 200 ? 8.328 2.011 -12.753 1.00 81.19 200 PHE A N 1
ATOM 1569 C CA . PHE A 1 200 ? 8.202 3.243 -11.986 1.00 81.19 200 PHE A CA 1
ATOM 1570 C C . PHE A 1 200 ? 6.735 3.555 -11.720 1.00 81.19 200 PHE A C 1
ATOM 1572 O O . PHE A 1 200 ? 5.997 3.960 -12.626 1.00 81.19 200 PHE A O 1
ATOM 1579 N N . ARG A 1 201 ? 6.337 3.445 -10.455 1.00 72.44 201 ARG A N 1
ATOM 1580 C CA . ARG A 1 201 ? 5.047 3.948 -9.999 1.00 72.44 201 ARG A CA 1
ATOM 1581 C C . ARG A 1 201 ? 5.202 5.437 -9.705 1.00 72.44 201 ARG A C 1
ATOM 1583 O O . ARG A 1 201 ? 6.022 5.823 -8.871 1.00 72.44 201 ARG A O 1
ATOM 1590 N N . ARG A 1 202 ? 4.459 6.281 -10.426 1.00 61.53 202 ARG A N 1
ATOM 1591 C CA . ARG A 1 202 ? 4.378 7.711 -10.103 1.00 61.53 202 ARG A CA 1
ATOM 1592 C C . ARG A 1 202 ? 3.386 7.879 -8.963 1.00 61.53 202 ARG A C 1
ATOM 1594 O O . ARG A 1 202 ? 2.190 7.687 -9.161 1.00 61.53 202 ARG A O 1
ATOM 1601 N N . THR A 1 203 ? 3.895 8.235 -7.799 1.00 54.59 203 THR A N 1
ATOM 1602 C CA . THR A 1 203 ? 3.136 8.954 -6.784 1.00 54.59 203 THR A CA 1
ATOM 1603 C C . THR A 1 203 ? 3.746 10.344 -6.754 1.00 54.59 203 THR A C 1
ATOM 1605 O O . THR A 1 203 ? 4.887 10.514 -6.339 1.00 54.59 203 THR A O 1
ATOM 1608 N N . ASP A 1 204 ? 2.977 11.309 -7.265 1.00 53.25 204 ASP A N 1
ATOM 1609 C CA . ASP A 1 204 ? 3.276 12.739 -7.213 1.00 53.25 204 ASP A CA 1
ATOM 1610 C C . ASP A 1 204 ? 4.509 13.172 -8.029 1.00 53.25 204 ASP A C 1
ATOM 1612 O O . ASP A 1 204 ? 5.255 12.373 -8.597 1.00 53.25 204 ASP A O 1
ATOM 1616 N N . ASP A 1 205 ? 4.683 14.485 -8.193 1.00 52.59 205 ASP A N 1
ATOM 1617 C CA . ASP A 1 205 ? 5.817 15.020 -8.946 1.00 52.59 205 ASP A CA 1
ATOM 1618 C C . ASP A 1 205 ? 7.125 14.919 -8.161 1.00 52.59 205 ASP A C 1
ATOM 1620 O O . ASP A 1 205 ? 8.193 14.969 -8.772 1.00 52.59 205 ASP A O 1
ATOM 1624 N N . GLU A 1 206 ? 7.075 14.797 -6.831 1.00 41.94 206 GLU A N 1
ATOM 1625 C CA . GLU A 1 206 ? 8.236 14.845 -5.936 1.00 41.94 206 GLU A CA 1
ATOM 1626 C C . GLU A 1 206 ? 8.868 13.486 -5.636 1.00 41.94 206 GLU A C 1
ATOM 1628 O O . GLU A 1 206 ? 10.088 13.432 -5.444 1.00 41.94 206 GLU A O 1
ATOM 1633 N N . GLU A 1 207 ? 8.090 12.407 -5.704 1.00 46.44 207 GLU A N 1
ATOM 1634 C CA . GLU A 1 207 ? 8.529 11.057 -5.376 1.00 46.44 207 GLU A CA 1
ATOM 1635 C C . GLU A 1 207 ? 8.377 10.107 -6.573 1.00 46.44 207 GLU A C 1
ATOM 1637 O O . GLU A 1 207 ? 7.527 10.244 -7.448 1.00 46.44 207 GLU A O 1
ATOM 1642 N N . 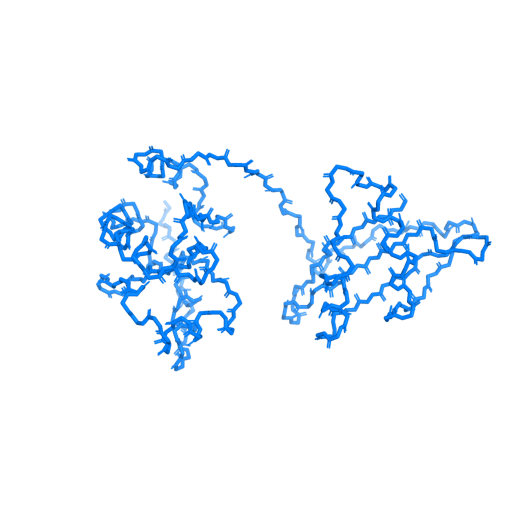GLY A 1 208 ? 9.285 9.144 -6.674 1.00 48.50 208 GLY A N 1
ATOM 1643 C CA . GLY A 1 208 ? 9.248 8.121 -7.710 1.00 48.50 208 GLY A CA 1
ATOM 1644 C C . GLY A 1 208 ? 9.575 6.791 -7.071 1.00 48.50 208 GLY A C 1
ATOM 1645 O O . GLY A 1 208 ? 10.622 6.654 -6.440 1.00 48.50 208 GLY A O 1
ATOM 1646 N N . TYR A 1 209 ? 8.686 5.817 -7.223 1.00 55.00 209 TYR A N 1
ATOM 1647 C CA . TYR A 1 209 ? 8.870 4.504 -6.626 1.00 55.00 209 TYR A CA 1
ATOM 1648 C C . TYR A 1 209 ? 9.313 3.501 -7.687 1.00 55.00 209 TYR A C 1
ATOM 1650 O O . TYR A 1 209 ? 8.606 3.272 -8.670 1.00 55.00 209 TYR A O 1
ATOM 1658 N N . ILE A 1 210 ? 10.481 2.890 -7.482 1.00 58.34 210 ILE A N 1
ATOM 1659 C CA . ILE A 1 210 ? 10.898 1.715 -8.249 1.00 58.34 210 ILE A CA 1
ATOM 1660 C C . ILE A 1 210 ? 10.225 0.513 -7.599 1.00 58.34 210 ILE A C 1
ATOM 1662 O O . ILE A 1 210 ? 10.547 0.154 -6.468 1.00 58.34 210 ILE A O 1
ATOM 1666 N N . TRP A 1 211 ? 9.269 -0.085 -8.305 1.00 54.06 211 TRP A N 1
ATOM 1667 C CA . TRP A 1 211 ? 8.507 -1.211 -7.777 1.00 54.06 211 TRP A CA 1
ATOM 1668 C C . TRP A 1 211 ? 9.259 -2.532 -7.910 1.00 54.06 211 TRP A C 1
ATOM 1670 O O . TRP A 1 211 ? 9.262 -3.331 -6.977 1.00 54.06 211 TRP A O 1
ATOM 1680 N N . VAL A 1 212 ? 9.935 -2.734 -9.039 1.00 58.38 212 VAL A N 1
ATOM 1681 C CA . VAL A 1 212 ? 10.793 -3.894 -9.286 1.00 58.38 212 VAL A CA 1
ATOM 1682 C C . VAL A 1 212 ? 12.056 -3.439 -9.992 1.00 58.38 212 VAL A C 1
ATOM 1684 O O . VAL A 1 212 ? 11.997 -2.589 -10.883 1.00 58.38 212 VAL A O 1
ATOM 1687 N N . LEU A 1 213 ? 13.178 -4.020 -9.575 1.00 62.12 213 LEU A N 1
ATOM 1688 C CA . LEU A 1 213 ? 14.441 -4.022 -10.295 1.00 62.12 213 LEU A CA 1
ATOM 1689 C C . LEU A 1 213 ? 14.897 -5.477 -10.395 1.00 62.12 213 LEU A C 1
ATOM 1691 O O . LEU A 1 213 ? 15.216 -6.091 -9.379 1.00 62.12 213 LEU A O 1
ATOM 1695 N N . ALA A 1 214 ? 14.921 -6.000 -11.612 1.00 62.22 214 ALA A N 1
ATOM 1696 C CA . ALA A 1 214 ? 15.421 -7.331 -11.924 1.00 62.22 214 ALA A CA 1
ATOM 1697 C C . ALA A 1 214 ? 16.485 -7.172 -13.013 1.00 62.22 214 ALA A C 1
ATOM 1699 O O . ALA A 1 214 ? 16.202 -6.525 -14.023 1.00 62.22 214 ALA A O 1
ATOM 1700 N N . VAL A 1 215 ? 17.707 -7.649 -12.761 1.00 56.81 215 VAL A N 1
ATOM 1701 C CA . VAL A 1 215 ? 18.903 -7.518 -13.619 1.00 56.81 215 VAL A CA 1
ATOM 1702 C C . VAL A 1 215 ? 19.743 -8.781 -13.490 1.00 56.81 215 VAL A C 1
ATOM 1704 O O . VAL A 1 215 ? 19.790 -9.311 -12.356 1.00 56.81 215 VAL A O 1
#

Radius of gyration: 20.8 Å; chains: 1; bounding box: 51×42×53 Å

Sequence (215 aa):
MALKKLRRIDVAAGDTLFDEITSHVLSEAWGRGEVERTAREHPDLIVRRGDNVLLAIENGGLAYGFESQSAFIDEFAGMFQELLPRVRRELDVDSVRFRLTHNPARPIAEPVLRNLWFTPLRSWLGFSLSKKTALPRIAAIKGVTFRAGGVDDLDEMVRIDRECFPDTPLPAMAVRRAIERGERVIIAESGGRAAGYALFRRTDDEEGYIWVLAV

Secondary structure (DSSP, 8-state):
-----------PPPSSHHHHHHHSSEEE---HHHHHHHHHH-GGGEEEETTEEEEE-TTSBEEEEESSHHHHHHHHHHHHHHHHHHHHHHS--S--B---BSBS-HHHHHHHHHTTTPPP----------TTSPPP-PPP-TTEEEEE--GGGHHHHHHHHHHH-TTSPPPHHHHHHHHHTT-EEEEEEETTEEEEEEEEEEETTTEEEEEEEE-